Protein AF-W9T8Q3-F1 (afdb_monomer)

Sequence (212 aa):
MRPVPNDKPFTLAGRTYQSRLLVGTGKYKDLEETRAAIEASGAEIVTVAVRRTNIGQNPGEPNLLDVISPERYTILPNTAGCFTAEDAVRTCRLARELLDGHKLVKLEVLADQKTLFPNVIETLKAAEVLIADGFDVMVYTSDDPIIARQLAEMGCIAVMPLAGLIGTGWASATPTTCASSSRRRACRCWWMPGSAPLRTPPSPWSWAARRC

Foldseek 3Di:
DPPDPPDDWDDFPNDTDPAQFEEEQPDDPDLVRSLVVCVVLSAQEYEYAQVPAACPPDPPDDHSCVSVPVVRHHYAYEPPPAAALVSRLVSQVVVCVSVVNAQHYEYQHANDDPQSAGPLVRQLVNLLVSVVVVHQYAYEHALDLVSQLVSLVSPNRAYEHEQGGAADQHGRPCVPSVVVSLVDPSHNYWYAYHHYDPDDDDDSPDGGRDRD

Radius of gyration: 16.6 Å; Cα contacts (8 Å, |Δi|>4): 399; chains: 1; bounding box: 41×39×49 Å

pLDDT: mean 80.08, std 23.6, range [24.86, 98.75]

Mean predicted aligned error: 9.24 Å

Solvent-accessible surface area (backbone atoms only — not comparable to full-atom values): 12022 Å² total; per-residue (Å²): 130,82,79,75,74,82,84,70,80,46,72,57,96,91,43,76,36,89,48,56,32,61,45,71,63,93,80,53,94,45,66,66,55,40,36,52,53,44,62,75,65,56,43,44,38,39,37,39,40,62,83,81,46,45,62,68,88,52,87,92,55,82,46,54,46,80,61,55,40,69,92,81,30,47,70,32,40,27,22,58,91,19,67,39,28,66,53,27,49,53,45,51,53,53,46,18,66,66,48,81,66,50,42,54,33,34,46,34,27,25,66,45,91,86,57,55,42,56,27,64,70,40,36,53,57,25,48,55,54,40,47,75,70,65,35,47,32,30,36,52,38,59,63,51,54,66,60,49,47,50,48,37,75,75,59,36,76,28,37,25,32,47,29,30,51,61,53,64,44,42,67,58,86,51,68,64,50,59,58,56,46,48,71,44,93,78,43,61,49,38,40,52,59,18,43,64,68,96,79,66,85,80,69,95,80,70,57,64,30,56,69,119

Structure (mmCIF, N/CA/C/O backbone):
data_AF-W9T8Q3-F1
#
_entry.id   AF-W9T8Q3-F1
#
loop_
_atom_site.group_PDB
_atom_site.id
_atom_site.type_symbol
_atom_site.label_atom_id
_atom_site.label_alt_id
_atom_site.label_comp_id
_atom_site.label_asym_id
_atom_site.label_entity_id
_atom_site.label_seq_id
_atom_site.pdbx_PDB_ins_code
_atom_site.Cartn_x
_atom_site.Cartn_y
_atom_site.Cartn_z
_atom_site.occupancy
_atom_site.B_iso_or_equiv
_atom_site.auth_seq_id
_atom_site.auth_comp_id
_atom_site.auth_asym_id
_atom_site.auth_atom_id
_atom_site.pdbx_PDB_model_num
ATOM 1 N N . MET A 1 1 ? -27.160 1.338 -27.401 1.00 41.50 1 MET A N 1
ATOM 2 C CA . MET A 1 1 ? -26.576 1.385 -26.041 1.00 41.50 1 MET A CA 1
ATOM 3 C C . MET A 1 1 ? -25.813 0.081 -25.837 1.00 41.50 1 MET A C 1
ATOM 5 O O . MET A 1 1 ? -26.424 -0.966 -26.009 1.00 41.50 1 MET A O 1
ATOM 9 N N . ARG A 1 2 ? -24.488 0.097 -25.615 1.00 39.22 2 ARG A N 1
ATOM 10 C CA . ARG A 1 2 ? -23.771 -1.148 -25.269 1.00 39.22 2 ARG A CA 1
ATOM 11 C C . ARG A 1 2 ? -24.308 -1.627 -23.913 1.00 39.22 2 ARG A C 1
ATOM 13 O O . ARG A 1 2 ? -24.433 -0.777 -23.032 1.00 39.22 2 ARG A O 1
ATOM 20 N N . PRO A 1 3 ? -24.647 -2.916 -23.741 1.00 41.78 3 PRO A N 1
ATOM 21 C CA . PRO A 1 3 ? -25.071 -3.423 -22.444 1.00 41.78 3 PRO A CA 1
ATOM 22 C C . PRO A 1 3 ? -23.968 -3.139 -21.422 1.00 41.78 3 PRO A C 1
ATOM 24 O O . PRO A 1 3 ? -22.790 -3.387 -21.698 1.00 41.78 3 PRO A O 1
ATOM 27 N N . VAL A 1 4 ? -24.347 -2.568 -20.277 1.00 51.81 4 VAL A N 1
ATOM 28 C CA . VAL A 1 4 ? -23.439 -2.423 -19.137 1.00 51.81 4 VAL A CA 1
ATOM 29 C C . VAL A 1 4 ? -23.019 -3.846 -18.764 1.00 51.81 4 VAL A C 1
ATOM 31 O O . VAL A 1 4 ? -23.903 -4.681 -18.553 1.00 51.81 4 VAL A O 1
ATOM 34 N N . PRO A 1 5 ? -21.717 -4.184 -18.788 1.00 55.75 5 PRO A N 1
ATOM 35 C CA . PRO A 1 5 ? -21.273 -5.521 -18.428 1.00 55.75 5 PRO A CA 1
ATOM 36 C C . PRO A 1 5 ? -21.841 -5.884 -17.059 1.00 55.75 5 PRO A C 1
ATOM 38 O O . PRO A 1 5 ? -21.770 -5.076 -16.138 1.00 55.75 5 PRO A O 1
ATOM 41 N N . ASN A 1 6 ? -22.420 -7.080 -16.944 1.00 58.06 6 ASN A N 1
ATOM 42 C CA . ASN A 1 6 ? -22.936 -7.577 -15.676 1.00 58.06 6 ASN A CA 1
ATOM 43 C C . ASN A 1 6 ? -21.780 -7.568 -14.663 1.00 58.06 6 ASN A C 1
ATOM 45 O O . ASN A 1 6 ? -20.752 -8.216 -14.909 1.00 58.06 6 ASN A O 1
ATOM 49 N N . ASP A 1 7 ? -21.906 -6.774 -13.599 1.00 70.31 7 ASP A N 1
ATOM 50 C CA . ASP A 1 7 ? -20.803 -6.510 -12.679 1.00 70.31 7 ASP A CA 1
ATOM 51 C C . ASP A 1 7 ? -20.422 -7.814 -11.973 1.00 70.31 7 ASP A C 1
ATOM 53 O O . ASP A 1 7 ? -21.181 -8.390 -11.196 1.00 70.31 7 ASP A O 1
ATOM 57 N N . LYS A 1 8 ? -19.242 -8.344 -12.306 1.00 75.50 8 LYS A N 1
ATOM 58 C CA . LYS A 1 8 ? -18.727 -9.557 -11.662 1.00 75.50 8 LYS A CA 1
ATOM 59 C C . LYS A 1 8 ? -18.253 -9.212 -10.247 1.00 75.50 8 LYS A C 1
ATOM 61 O O . LYS A 1 8 ? -17.771 -8.097 -10.051 1.00 75.50 8 LYS A O 1
ATOM 66 N N . PRO A 1 9 ? -18.264 -10.154 -9.294 1.00 80.94 9 PRO A N 1
ATOM 67 C CA . PRO A 1 9 ? -17.659 -9.924 -7.984 1.00 80.94 9 PRO A CA 1
ATOM 68 C C . PRO A 1 9 ? -16.160 -9.585 -8.099 1.00 80.94 9 PRO A C 1
ATOM 70 O O . PRO A 1 9 ? -15.458 -10.103 -8.982 1.00 80.94 9 PRO A O 1
ATOM 73 N N . PHE A 1 10 ? -15.650 -8.692 -7.245 1.00 86.12 10 PHE A N 1
ATOM 74 C CA . PHE A 1 10 ? -14.220 -8.380 -7.183 1.00 86.12 10 PHE A CA 1
ATOM 75 C C . PHE A 1 10 ? -13.541 -9.267 -6.140 1.00 86.12 10 PHE A C 1
ATOM 77 O O . PHE A 1 10 ? -13.733 -9.071 -4.953 1.00 86.12 10 PHE A O 1
ATOM 84 N N . THR A 1 11 ? -12.727 -10.232 -6.575 1.00 89.88 11 THR A N 1
ATOM 85 C CA . THR A 1 11 ? -11.974 -11.105 -5.658 1.00 89.88 11 THR A CA 1
ATOM 86 C C . THR A 1 11 ? -10.486 -10.757 -5.648 1.00 89.88 11 THR A C 1
ATOM 88 O O . THR A 1 11 ? -9.853 -10.712 -6.715 1.00 89.88 11 THR A O 1
ATOM 91 N N . LEU A 1 12 ? -9.936 -10.567 -4.448 1.00 90.12 12 LEU A N 1
ATOM 92 C CA . LEU A 1 12 ? -8.535 -10.253 -4.163 1.00 90.12 12 LEU A CA 1
ATOM 93 C C . LEU A 1 12 ? -8.109 -10.968 -2.868 1.00 90.12 12 LEU A C 1
ATOM 95 O O . LEU A 1 12 ? -8.832 -10.904 -1.877 1.00 90.12 12 LEU A O 1
ATOM 99 N N . ALA A 1 13 ? -6.961 -11.658 -2.887 1.00 89.19 13 ALA A N 1
ATOM 100 C CA . ALA A 1 13 ? -6.428 -12.420 -1.743 1.00 89.19 13 ALA A CA 1
ATOM 101 C C . ALA A 1 13 ? -7.469 -13.351 -1.072 1.00 89.19 13 ALA A C 1
ATOM 103 O O . ALA A 1 13 ? -7.605 -13.398 0.145 1.00 89.19 13 ALA A O 1
ATOM 104 N N . GLY A 1 14 ? -8.285 -14.044 -1.877 1.00 89.56 14 GLY A N 1
ATOM 105 C CA . GLY A 1 14 ? -9.328 -14.959 -1.385 1.00 89.56 14 GLY A CA 1
ATOM 106 C C . GLY A 1 14 ? -10.593 -14.292 -0.823 1.00 89.56 14 GLY A C 1
ATOM 107 O O . GLY A 1 14 ? -11.579 -14.986 -0.590 1.00 89.56 14 GLY A O 1
ATOM 108 N N . ARG A 1 15 ? -10.621 -12.963 -0.668 1.00 92.38 15 ARG A N 1
ATOM 109 C CA . ARG A 1 15 ? -11.803 -12.201 -0.235 1.00 92.38 15 ARG A CA 1
ATOM 110 C C . ARG A 1 15 ? -12.537 -11.614 -1.433 1.00 92.38 15 ARG A C 1
ATOM 112 O O . ARG A 1 15 ? -11.910 -11.236 -2.422 1.00 92.38 15 ARG A O 1
ATOM 119 N N .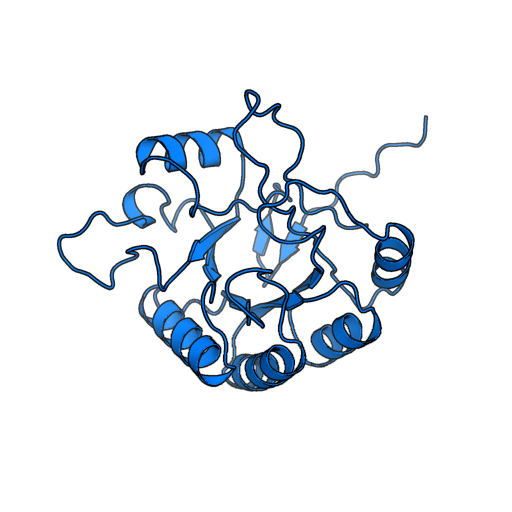 THR A 1 16 ? -13.863 -11.547 -1.346 1.00 93.31 16 THR A N 1
ATOM 120 C CA . THR A 1 16 ? -14.720 -10.968 -2.387 1.00 93.31 16 THR A CA 1
ATOM 121 C C . THR A 1 16 ? -15.364 -9.688 -1.879 1.00 93.31 16 THR A C 1
ATOM 123 O O . THR A 1 16 ? -15.931 -9.682 -0.794 1.00 93.31 16 THR A O 1
ATOM 126 N N . TYR A 1 17 ? -15.280 -8.645 -2.695 1.00 91.19 17 TYR A N 1
ATOM 127 C CA . TYR A 1 17 ? -15.756 -7.295 -2.440 1.00 91.19 17 TYR A CA 1
ATOM 128 C C . TYR A 1 17 ? -16.856 -6.947 -3.444 1.00 91.19 17 TYR A C 1
ATOM 130 O O . TYR A 1 17 ? -16.803 -7.366 -4.612 1.00 91.19 17 TYR A O 1
ATOM 138 N N . GLN A 1 18 ? -17.836 -6.168 -2.996 1.00 90.94 18 GLN A N 1
ATOM 139 C CA . GLN A 1 18 ? -18.853 -5.568 -3.861 1.00 90.94 18 GLN A CA 1
ATOM 140 C C . GLN A 1 18 ? -18.314 -4.278 -4.482 1.00 90.94 18 GLN A C 1
ATOM 142 O O . GLN A 1 18 ? -18.440 -4.039 -5.684 1.00 90.94 18 GLN A O 1
ATOM 147 N N . SER A 1 19 ? -17.643 -3.471 -3.667 1.00 89.81 19 SER A N 1
ATOM 148 C CA . SER A 1 19 ? -17.021 -2.224 -4.064 1.00 89.81 19 SER A CA 1
ATOM 149 C C . SER A 1 19 ? -15.705 -2.459 -4.801 1.00 89.81 19 SER A C 1
ATOM 151 O O . SER A 1 19 ? -14.823 -3.199 -4.366 1.00 89.81 19 SER A O 1
ATOM 153 N N . ARG A 1 20 ? -15.553 -1.775 -5.937 1.00 90.88 20 ARG A N 1
ATOM 154 C CA . ARG A 1 20 ? -14.298 -1.676 -6.709 1.00 90.88 20 ARG A CA 1
ATOM 155 C C . ARG A 1 20 ? -13.577 -0.349 -6.453 1.00 90.88 20 ARG A C 1
ATOM 157 O O . ARG A 1 20 ? -12.656 0.019 -7.178 1.00 90.88 20 ARG A O 1
ATOM 164 N N . LEU A 1 21 ? -14.042 0.404 -5.463 1.00 90.75 21 LEU A N 1
ATOM 165 C CA . LEU A 1 21 ? -13.491 1.684 -5.065 1.00 90.75 21 LEU A CA 1
ATOM 166 C C . LEU A 1 21 ? -12.600 1.475 -3.838 1.00 90.75 21 LEU A C 1
ATOM 168 O O . LEU A 1 21 ? -13.075 1.081 -2.777 1.00 90.75 21 LEU A O 1
ATOM 172 N N . LEU A 1 22 ? -11.302 1.727 -4.011 1.00 94.12 22 LEU A N 1
ATOM 173 C CA . LEU A 1 22 ? -10.326 1.783 -2.925 1.00 94.12 22 LEU A CA 1
ATOM 174 C C . LEU A 1 22 ? -10.137 3.250 -2.536 1.00 94.12 22 LEU A C 1
ATOM 176 O O . LEU A 1 22 ? -9.950 4.094 -3.413 1.00 94.12 22 LEU A O 1
ATOM 180 N N . VAL A 1 23 ? -10.150 3.550 -1.239 1.00 93.38 23 VAL A N 1
ATOM 181 C CA . VAL A 1 23 ? -10.019 4.926 -0.728 1.00 93.38 23 VAL A CA 1
ATOM 182 C C . VAL A 1 23 ? -8.799 5.034 0.175 1.00 93.38 23 VAL A C 1
ATOM 184 O O . VAL A 1 23 ? -8.513 4.133 0.955 1.00 93.38 23 VAL A O 1
ATOM 187 N N . GLY A 1 24 ? -8.049 6.128 0.057 1.00 91.81 24 GLY A N 1
ATOM 188 C CA . GLY A 1 24 ? -6.928 6.434 0.947 1.00 91.81 24 GLY A CA 1
ATOM 189 C C . GLY A 1 24 ? -7.291 7.484 1.989 1.00 91.81 24 GLY A C 1
ATOM 190 O O . GLY A 1 24 ? -8.197 8.277 1.771 1.00 91.81 24 GLY A O 1
ATOM 191 N N . THR A 1 25 ? -6.554 7.523 3.097 1.00 90.44 25 THR A N 1
ATOM 192 C CA . THR A 1 25 ? -6.872 8.382 4.256 1.00 90.44 25 THR A CA 1
ATOM 193 C C . THR A 1 25 ? -6.032 9.657 4.368 1.00 90.44 25 THR A C 1
ATOM 195 O O . THR A 1 25 ? -6.304 10.514 5.198 1.00 90.44 25 THR A O 1
ATOM 198 N N . GLY A 1 26 ? -5.009 9.829 3.530 1.00 81.88 26 GLY A N 1
ATOM 199 C CA . GLY A 1 26 ? -3.943 10.811 3.773 1.00 81.88 26 GLY A CA 1
ATOM 200 C C . GLY A 1 26 ? -4.234 12.287 3.460 1.00 81.88 26 GLY A C 1
ATOM 201 O O . GLY A 1 26 ? -3.281 13.063 3.442 1.00 81.88 26 GLY A O 1
ATOM 202 N N . LYS A 1 27 ? -5.470 12.687 3.128 1.00 84.44 27 LYS A N 1
ATOM 203 C CA . LYS A 1 27 ? -5.786 14.067 2.681 1.00 84.44 27 LYS A CA 1
ATOM 204 C C . LYS A 1 27 ? -7.017 14.710 3.328 1.00 84.44 27 LYS A C 1
ATOM 206 O O . LYS A 1 27 ? -7.361 15.828 2.951 1.00 84.44 27 LYS A O 1
ATOM 211 N N . TYR A 1 28 ? -7.667 14.031 4.266 1.00 88.75 28 TYR A N 1
ATOM 212 C CA . TYR A 1 28 ? -8.787 14.604 5.009 1.00 88.75 28 TYR A CA 1
ATOM 213 C C . TYR A 1 28 ? -8.280 15.538 6.112 1.00 88.75 28 TYR A C 1
ATOM 215 O O . TYR A 1 28 ? -7.150 15.401 6.583 1.00 88.75 28 TYR A O 1
ATOM 223 N N . LYS A 1 29 ? -9.113 16.500 6.503 1.00 88.38 29 LYS A N 1
ATOM 224 C CA . LYS A 1 29 ? -8.835 17.491 7.545 1.00 88.38 29 LYS A CA 1
ATOM 225 C C . LYS A 1 29 ? -8.678 16.842 8.918 1.00 88.38 29 LYS A C 1
ATOM 227 O O . LYS A 1 29 ? -7.803 17.245 9.680 1.00 88.38 29 LYS A O 1
ATOM 232 N N . ASP A 1 30 ? -9.532 15.871 9.229 1.00 89.94 30 ASP A N 1
ATOM 233 C CA . ASP A 1 30 ? -9.575 15.175 10.513 1.00 89.94 30 ASP A CA 1
ATOM 234 C C . ASP A 1 30 ? -10.172 13.756 10.381 1.00 89.94 30 ASP A C 1
ATOM 236 O O . ASP A 1 30 ? -10.549 13.301 9.292 1.00 89.94 30 ASP A O 1
ATOM 240 N N . LEU A 1 31 ? -10.193 13.016 11.496 1.00 90.81 31 LEU A N 1
ATOM 241 C CA . LEU A 1 31 ? -10.671 11.631 11.538 1.00 90.81 31 LEU A CA 1
ATOM 242 C C . LEU A 1 31 ? -12.184 11.515 11.299 1.00 90.81 31 LEU A C 1
ATOM 244 O O . LEU A 1 31 ? -12.623 10.534 10.699 1.00 90.81 31 LEU A O 1
ATOM 248 N N . GLU A 1 32 ? -12.975 12.516 11.695 1.00 92.69 32 GLU A N 1
ATOM 249 C CA . GLU A 1 32 ? -14.422 12.512 11.455 1.00 92.69 32 GLU A CA 1
ATOM 250 C C . GLU A 1 32 ? -14.743 12.721 9.976 1.00 92.69 32 GLU A C 1
ATOM 252 O O . GLU A 1 32 ? -15.566 11.994 9.414 1.00 92.69 32 GLU A O 1
ATOM 257 N N . GLU A 1 33 ? -14.049 13.646 9.308 1.00 93.75 33 GLU A N 1
ATOM 258 C CA . GLU A 1 33 ? -14.163 13.800 7.857 1.00 93.75 33 GLU A CA 1
ATOM 259 C C . GLU A 1 33 ? -13.707 12.525 7.131 1.00 93.75 33 GLU A C 1
ATOM 261 O O . GLU A 1 33 ? -14.372 12.077 6.195 1.00 93.75 33 GLU A O 1
ATOM 266 N N . THR A 1 34 ? -12.622 11.894 7.597 1.00 93.12 34 THR A N 1
ATOM 267 C CA . THR A 1 34 ? -12.142 10.612 7.052 1.00 93.12 34 THR A CA 1
ATOM 268 C C . THR A 1 34 ? -13.223 9.534 7.140 1.00 93.12 34 THR A C 1
ATOM 270 O O . THR A 1 34 ? -13.528 8.879 6.141 1.00 93.12 34 THR A O 1
ATOM 273 N N . ARG A 1 35 ? -13.844 9.375 8.317 1.00 93.69 35 ARG A N 1
ATOM 274 C CA . ARG A 1 35 ? -14.924 8.410 8.559 1.00 93.69 35 ARG A CA 1
ATOM 275 C C . ARG A 1 35 ? -16.112 8.658 7.632 1.00 93.69 35 ARG A C 1
ATOM 277 O O . ARG A 1 35 ? -16.563 7.735 6.953 1.00 93.69 35 ARG A O 1
ATOM 284 N N . ALA A 1 36 ? -16.588 9.902 7.576 1.00 94.31 36 ALA A N 1
ATOM 285 C CA . ALA A 1 36 ? -17.735 10.287 6.760 1.00 94.31 36 ALA A CA 1
ATOM 286 C C . ALA A 1 36 ? -17.481 10.063 5.260 1.00 94.31 36 ALA A C 1
ATOM 288 O O . ALA A 1 36 ? -18.354 9.562 4.551 1.00 94.31 36 ALA A O 1
ATOM 289 N N . ALA A 1 37 ? -16.279 10.384 4.774 1.00 94.25 37 ALA A N 1
ATOM 290 C CA . ALA A 1 37 ? -15.918 10.204 3.373 1.00 94.25 37 ALA A CA 1
ATOM 291 C C . ALA A 1 37 ? -15.834 8.724 2.970 1.00 94.25 37 ALA A C 1
ATOM 293 O O . ALA A 1 37 ? -16.322 8.349 1.902 1.00 94.25 37 ALA A O 1
ATOM 294 N N . ILE A 1 38 ? -15.246 7.876 3.818 1.00 93.56 38 ILE A N 1
ATOM 295 C CA . ILE A 1 38 ? -15.156 6.431 3.565 1.00 93.56 38 ILE A CA 1
ATOM 296 C C . ILE A 1 38 ? -16.549 5.807 3.557 1.00 93.56 38 ILE A C 1
ATOM 298 O O . ILE A 1 38 ? -16.879 5.071 2.627 1.00 93.56 38 ILE A O 1
ATOM 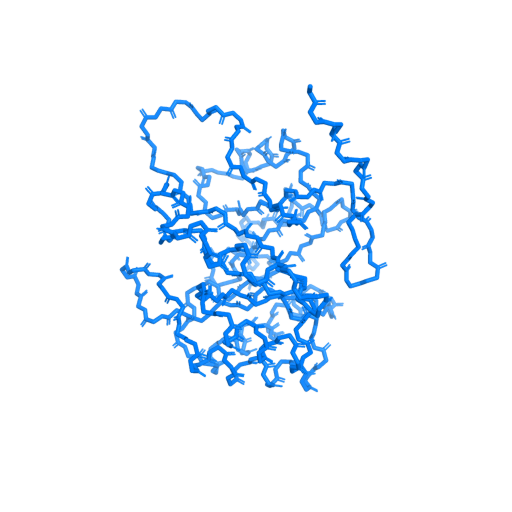302 N N . GLU A 1 39 ? -17.394 6.156 4.525 1.00 93.81 39 GLU A N 1
ATOM 303 C CA . GLU A 1 39 ? -18.766 5.657 4.601 1.00 93.81 39 GLU A CA 1
ATOM 304 C C . GLU A 1 39 ? -19.594 6.063 3.375 1.00 93.81 39 GLU A C 1
ATOM 306 O O . GLU A 1 39 ? -20.213 5.210 2.739 1.00 93.81 39 GLU A O 1
ATOM 311 N N . ALA A 1 40 ? -19.529 7.336 2.975 1.00 94.44 40 ALA A N 1
ATOM 312 C CA . ALA A 1 40 ? -20.219 7.833 1.787 1.00 94.44 40 ALA A CA 1
ATOM 313 C C . ALA A 1 40 ? -19.715 7.186 0.484 1.00 94.44 40 ALA A C 1
ATOM 315 O O . ALA A 1 40 ? -20.476 7.044 -0.472 1.00 94.44 40 ALA A O 1
ATOM 316 N N . SER A 1 41 ? -18.439 6.791 0.433 1.00 92.75 41 SER A N 1
ATOM 317 C CA . SER A 1 41 ? -17.850 6.150 -0.746 1.00 92.75 41 SER A CA 1
ATOM 318 C C . SER A 1 41 ? -18.307 4.701 -0.954 1.00 92.75 41 SER A C 1
ATOM 320 O O . SER A 1 41 ? -18.209 4.185 -2.067 1.00 92.75 41 SER A O 1
ATOM 322 N N . GLY A 1 42 ? -18.766 4.022 0.103 1.00 93.06 42 GLY A N 1
ATOM 323 C CA . GLY A 1 42 ? -19.026 2.581 0.070 1.00 93.06 42 GLY A CA 1
ATOM 324 C C . GLY A 1 42 ? -17.770 1.742 -0.200 1.00 93.06 42 GLY A C 1
ATOM 325 O O . GLY A 1 42 ? -17.872 0.637 -0.730 1.00 93.06 42 GLY A O 1
ATOM 326 N N . ALA A 1 43 ? -16.574 2.265 0.083 1.00 93.12 43 ALA A N 1
ATOM 327 C CA . ALA A 1 43 ? -15.327 1.524 -0.061 1.00 93.12 43 ALA A CA 1
ATOM 328 C C . ALA A 1 43 ? -15.217 0.422 0.999 1.00 93.12 43 ALA A C 1
ATOM 330 O O . ALA A 1 43 ? -15.477 0.642 2.178 1.00 93.12 43 ALA A O 1
ATOM 331 N N . GLU A 1 44 ? -14.774 -0.760 0.577 1.00 95.31 44 GLU A N 1
ATOM 332 C CA . GLU A 1 44 ? -14.522 -1.894 1.481 1.00 95.31 44 GLU A CA 1
ATOM 333 C C . GLU A 1 44 ? -13.032 -2.080 1.786 1.00 95.31 44 GLU A C 1
ATOM 335 O O . GLU A 1 44 ? -12.672 -2.740 2.758 1.00 95.31 44 GLU A O 1
ATOM 340 N N . ILE A 1 45 ? -12.156 -1.495 0.964 1.00 96.38 45 ILE A N 1
ATOM 341 C CA . ILE A 1 45 ? -10.703 -1.545 1.125 1.00 96.38 45 ILE A CA 1
ATOM 342 C C . ILE A 1 45 ? -10.193 -0.114 1.307 1.00 96.38 45 ILE A C 1
ATOM 344 O O . ILE A 1 45 ? -10.374 0.736 0.428 1.00 96.38 45 ILE A O 1
ATOM 348 N N . VAL A 1 46 ? -9.527 0.139 2.433 1.00 96.38 46 VAL A N 1
ATOM 349 C CA . VAL A 1 46 ? -9.042 1.467 2.827 1.00 96.38 46 VAL A CA 1
ATOM 350 C C . VAL A 1 46 ? -7.526 1.444 2.969 1.00 96.38 46 VAL A C 1
ATOM 352 O O . VAL A 1 46 ? -6.978 0.644 3.725 1.00 96.38 46 VAL A O 1
ATOM 355 N N . THR A 1 47 ? -6.822 2.318 2.248 1.00 95.38 47 THR A N 1
ATOM 356 C CA . THR A 1 47 ? -5.356 2.359 2.280 1.00 95.38 47 THR A CA 1
ATOM 357 C C . THR A 1 47 ? -4.833 3.290 3.361 1.00 95.38 47 THR A C 1
ATOM 359 O O . THR A 1 47 ? -5.273 4.441 3.432 1.00 95.38 47 THR A O 1
ATOM 362 N N . VAL A 1 48 ? -3.815 2.847 4.100 1.00 94.50 48 VAL A N 1
ATOM 363 C CA . VAL A 1 48 ? -3.225 3.610 5.209 1.00 94.50 48 VAL A CA 1
ATOM 364 C C . VAL A 1 48 ? -1.716 3.764 5.036 1.00 94.50 48 VAL A C 1
ATOM 366 O O . VAL A 1 48 ? -1.014 2.787 4.792 1.00 94.50 48 VAL A O 1
ATOM 369 N N . ALA A 1 49 ? -1.208 4.992 5.166 1.00 93.56 49 ALA A N 1
ATOM 370 C CA . ALA A 1 49 ? 0.223 5.277 5.097 1.00 93.56 49 ALA A CA 1
ATOM 371 C C . ALA A 1 49 ? 0.890 5.045 6.459 1.00 93.56 49 ALA A C 1
ATOM 373 O O . ALA A 1 49 ? 0.863 5.913 7.329 1.00 93.56 49 ALA A O 1
ATOM 374 N N . VAL A 1 50 ? 1.540 3.891 6.617 1.00 91.56 50 VAL A N 1
ATOM 375 C CA . VAL A 1 50 ? 2.091 3.405 7.901 1.00 91.56 50 VAL A CA 1
ATOM 376 C C . VAL A 1 50 ? 3.093 4.391 8.513 1.00 91.56 50 VAL A C 1
ATOM 378 O O . VAL A 1 50 ? 3.144 4.570 9.722 1.00 91.56 50 VAL A O 1
ATOM 381 N N . ARG A 1 51 ? 3.867 5.093 7.677 1.00 89.88 51 ARG A N 1
ATOM 382 C CA . ARG A 1 51 ? 4.875 6.068 8.130 1.00 89.88 51 ARG A CA 1
ATOM 383 C C . ARG A 1 51 ? 4.305 7.434 8.521 1.00 89.88 51 ARG A C 1
ATOM 385 O O . ARG A 1 51 ? 5.052 8.265 9.024 1.00 89.88 51 ARG A O 1
ATOM 392 N N . ARG A 1 52 ? 3.037 7.714 8.205 1.00 86.31 52 ARG A N 1
ATOM 393 C CA . ARG A 1 52 ? 2.425 9.050 8.353 1.00 86.31 52 ARG A CA 1
ATOM 394 C C . ARG A 1 52 ? 1.200 9.061 9.252 1.00 86.31 52 ARG A C 1
ATOM 396 O O . ARG A 1 52 ? 0.750 10.137 9.628 1.00 86.31 52 ARG A O 1
ATOM 403 N N . THR A 1 53 ? 0.640 7.898 9.554 1.00 87.38 53 THR A N 1
ATOM 404 C CA . THR A 1 53 ? -0.603 7.786 10.304 1.00 87.38 53 THR A CA 1
ATOM 405 C C . THR A 1 53 ? -0.440 6.801 11.440 1.00 87.38 53 THR A C 1
ATOM 407 O O . THR A 1 53 ? 0.093 5.711 11.233 1.00 87.38 53 THR A O 1
ATOM 410 N N . ASN A 1 54 ? -0.909 7.185 12.627 1.00 89.06 54 ASN A N 1
ATOM 411 C CA . ASN A 1 54 ? -0.940 6.289 13.768 1.00 89.06 54 ASN A CA 1
ATOM 412 C C . ASN A 1 54 ? -1.984 5.191 13.562 1.00 89.06 54 ASN A C 1
ATOM 414 O O . ASN A 1 54 ? -3.167 5.481 13.379 1.00 89.06 54 ASN A O 1
ATOM 418 N N . ILE A 1 55 ? -1.519 3.945 13.575 1.00 89.44 55 ILE A N 1
ATOM 419 C CA . ILE A 1 55 ? -2.347 2.734 13.565 1.00 89.44 55 ILE A CA 1
ATOM 420 C C . ILE A 1 55 ? -2.062 1.836 14.776 1.00 89.44 55 ILE A C 1
ATOM 422 O O . ILE A 1 55 ? -2.444 0.673 14.783 1.00 89.44 55 ILE A O 1
ATOM 426 N N . GLY A 1 56 ? -1.369 2.366 15.789 1.00 86.88 56 GLY A N 1
ATOM 427 C CA . GLY A 1 56 ? -0.997 1.636 17.003 1.00 86.88 56 GLY A CA 1
ATOM 428 C C . GLY A 1 56 ? 0.481 1.748 17.370 1.00 86.88 56 GLY A C 1
ATOM 429 O O . GLY A 1 56 ? 0.860 1.346 18.466 1.00 86.88 56 GLY A O 1
ATOM 430 N N . GLN A 1 57 ? 1.324 2.323 16.503 1.00 87.62 57 GLN A N 1
ATOM 431 C CA . GLN A 1 57 ? 2.749 2.480 16.804 1.00 87.62 57 GLN A CA 1
ATOM 432 C C . GLN A 1 57 ? 3.050 3.533 17.884 1.00 87.62 57 GLN A C 1
ATOM 434 O O . GLN A 1 57 ? 4.081 3.426 18.544 1.00 87.62 57 GLN A O 1
ATOM 439 N N . ASN A 1 58 ? 2.172 4.527 18.076 1.00 88.31 58 ASN A N 1
ATOM 440 C CA . ASN A 1 58 ? 2.331 5.591 19.069 1.00 88.31 58 ASN A CA 1
ATOM 441 C C . ASN A 1 58 ? 1.190 5.524 20.102 1.00 88.31 58 ASN A C 1
ATOM 443 O O . ASN A 1 58 ? 0.076 5.985 19.819 1.00 88.31 58 ASN A O 1
ATOM 447 N N . PRO A 1 59 ? 1.431 4.964 21.301 1.00 84.75 59 PRO A N 1
ATOM 448 C CA . PRO A 1 59 ? 0.440 4.958 22.372 1.00 84.75 59 PRO A CA 1
ATOM 449 C C . PRO A 1 59 ? 0.088 6.388 22.812 1.00 84.75 59 PRO A C 1
ATOM 451 O O . PRO A 1 59 ? 0.977 7.185 23.101 1.00 84.75 59 PRO A O 1
ATOM 454 N N . GLY A 1 60 ? -1.207 6.709 22.893 1.00 84.31 60 GLY A N 1
ATOM 455 C CA . GLY A 1 60 ? -1.702 8.014 23.362 1.00 84.31 60 GLY A CA 1
ATOM 456 C C . GLY A 1 60 ? -1.971 9.055 22.269 1.00 84.31 60 GLY A C 1
ATOM 457 O O . GLY A 1 60 ? -2.520 10.113 22.570 1.00 84.31 60 GLY A O 1
ATOM 458 N N . GLU A 1 61 ? -1.648 8.761 21.009 1.00 88.94 61 GLU A N 1
ATOM 459 C CA . GLU A 1 61 ? -2.061 9.572 19.857 1.00 88.94 61 GLU A CA 1
ATOM 460 C C . GLU A 1 61 ? -3.362 9.032 19.236 1.00 88.94 61 GLU A C 1
ATOM 462 O O . GLU A 1 61 ? -3.604 7.824 19.307 1.00 88.94 61 GLU A O 1
ATOM 467 N N . PRO A 1 62 ? -4.178 9.877 18.571 1.00 87.75 62 PRO A N 1
ATOM 468 C CA . PRO A 1 62 ? -5.373 9.421 17.862 1.00 87.75 62 PRO A CA 1
ATOM 469 C C . PRO A 1 62 ? -5.049 8.288 16.886 1.00 87.75 62 PRO A C 1
ATOM 471 O O . PRO A 1 62 ? -4.159 8.431 16.044 1.00 87.75 62 PRO A O 1
ATOM 474 N N . ASN A 1 63 ? -5.762 7.168 16.995 1.00 91.44 63 ASN A N 1
ATOM 475 C CA . ASN A 1 63 ? -5.544 6.000 16.155 1.00 91.44 63 ASN A CA 1
ATOM 476 C C . ASN A 1 63 ? -6.547 6.004 14.997 1.00 91.44 63 ASN A C 1
ATOM 478 O O . ASN A 1 63 ? -7.757 6.098 15.189 1.00 91.44 63 ASN A O 1
ATOM 482 N N . LEU A 1 64 ? -6.047 5.894 13.767 1.00 90.88 64 LEU A N 1
ATOM 483 C CA . LEU A 1 64 ? -6.907 5.846 12.591 1.00 90.88 64 LEU A CA 1
ATOM 484 C C . LEU A 1 64 ? -7.827 4.610 12.609 1.00 90.88 64 LEU A C 1
ATOM 486 O O . LEU A 1 64 ? -8.958 4.694 12.134 1.00 90.88 64 LEU A O 1
ATOM 490 N N . LEU A 1 65 ? -7.386 3.484 13.176 1.00 92.00 65 LEU A N 1
ATOM 491 C CA . LEU A 1 65 ? -8.190 2.258 13.250 1.00 92.00 65 LEU A CA 1
ATOM 492 C C . LEU A 1 65 ? -9.437 2.404 14.137 1.00 92.00 65 LEU A C 1
ATOM 494 O O . LEU A 1 65 ? -10.386 1.645 13.950 1.00 92.00 65 LEU A O 1
ATOM 498 N N . ASP A 1 66 ? -9.497 3.424 14.999 1.00 90.69 66 ASP A N 1
ATOM 499 C CA . ASP A 1 66 ? -10.691 3.731 15.798 1.00 90.69 66 ASP A CA 1
ATOM 500 C C . ASP A 1 66 ? -11.853 4.224 14.917 1.00 90.69 66 ASP A C 1
ATOM 502 O O . ASP A 1 66 ? -13.021 3.978 15.220 1.00 90.69 66 ASP A O 1
ATOM 506 N N . VAL A 1 67 ? -11.550 4.892 13.794 1.00 90.75 67 VAL A N 1
ATOM 507 C CA . VAL A 1 67 ? -12.562 5.376 12.834 1.00 90.75 67 VAL A CA 1
ATOM 508 C C . VAL A 1 67 ? -12.725 4.478 11.609 1.00 90.75 67 VAL A C 1
ATOM 510 O O . VAL A 1 67 ? -13.767 4.515 10.950 1.00 90.75 67 VAL A O 1
ATOM 513 N N . ILE A 1 68 ? -11.725 3.648 11.306 1.00 91.88 68 ILE A N 1
ATOM 514 C CA . ILE A 1 68 ? -11.772 2.633 10.246 1.00 91.88 68 ILE A CA 1
ATOM 515 C C . ILE A 1 68 ? -11.481 1.247 10.819 1.00 91.88 68 ILE A C 1
ATOM 517 O O . ILE A 1 68 ? -10.427 0.664 10.581 1.00 91.88 68 ILE A O 1
ATOM 521 N N . SER A 1 69 ? -12.449 0.711 11.565 1.00 92.06 69 SER A N 1
ATOM 522 C CA . SER A 1 69 ? -12.308 -0.596 12.214 1.00 92.06 69 SER A CA 1
ATOM 523 C C . SER A 1 69 ? -11.968 -1.714 11.206 1.00 92.06 69 SER A C 1
ATOM 525 O O . SER A 1 69 ? -12.695 -1.875 10.212 1.00 92.06 69 SER A O 1
ATOM 527 N N . PRO A 1 70 ? -10.929 -2.532 11.477 1.00 92.38 70 PRO A N 1
ATOM 528 C CA . PRO A 1 70 ? -10.601 -3.729 10.696 1.00 92.38 70 PRO A CA 1
ATOM 529 C C . PRO A 1 70 ? -11.726 -4.778 10.640 1.00 92.38 70 PRO A C 1
ATOM 531 O O . PRO A 1 70 ? -11.724 -5.636 9.758 1.00 92.38 70 PRO A O 1
ATOM 534 N N . GLU A 1 71 ? -12.707 -4.714 11.548 1.00 91.25 71 GLU A N 1
ATOM 535 C CA . GLU A 1 71 ? -13.886 -5.591 11.525 1.00 91.25 71 GLU A CA 1
ATOM 536 C C . GLU A 1 71 ? -14.827 -5.258 10.358 1.00 91.25 71 GLU A C 1
ATOM 538 O O . GLU A 1 71 ? -15.470 -6.144 9.793 1.00 91.25 71 GLU A O 1
ATOM 543 N N . ARG A 1 72 ? -14.898 -3.974 9.977 1.00 93.69 72 ARG A N 1
ATOM 544 C CA . ARG A 1 72 ? -15.765 -3.475 8.898 1.00 93.69 72 ARG A CA 1
ATOM 545 C C . ARG A 1 72 ? -15.017 -3.326 7.576 1.00 93.69 72 ARG A C 1
ATOM 547 O O . ARG A 1 72 ? -15.602 -3.571 6.523 1.00 93.69 72 ARG A O 1
ATOM 554 N N . TYR A 1 73 ? -13.749 -2.920 7.616 1.00 96.00 73 TYR A N 1
ATOM 555 C CA . TYR A 1 73 ? -12.961 -2.596 6.426 1.00 96.00 73 TYR A CA 1
ATOM 556 C C . TYR A 1 73 ? -11.747 -3.507 6.278 1.00 96.00 73 TYR A C 1
ATOM 558 O O . TYR A 1 73 ? -11.114 -3.915 7.244 1.00 96.00 73 TYR A O 1
ATOM 566 N N . THR A 1 74 ? -11.354 -3.768 5.034 1.00 96.81 74 THR A N 1
ATOM 567 C CA . THR A 1 74 ? -10.035 -4.334 4.753 1.00 96.81 74 THR A CA 1
ATOM 568 C C . THR A 1 74 ? -9.000 -3.220 4.760 1.00 96.81 74 THR A C 1
ATOM 570 O O . THR A 1 74 ? -8.991 -2.357 3.879 1.00 96.81 74 THR A O 1
ATOM 573 N N . ILE A 1 75 ? -8.111 -3.253 5.748 1.00 96.81 75 ILE A N 1
ATOM 574 C CA . ILE A 1 75 ? -7.008 -2.301 5.856 1.00 96.81 75 ILE A CA 1
ATOM 575 C C . ILE A 1 75 ? -5.901 -2.701 4.884 1.00 96.81 75 ILE A C 1
ATOM 577 O O . ILE A 1 75 ? -5.422 -3.833 4.894 1.00 96.81 75 ILE A O 1
ATOM 581 N N . LEU A 1 76 ? -5.503 -1.760 4.030 1.00 97.44 76 LEU A N 1
ATOM 582 C CA . LEU A 1 76 ? -4.435 -1.928 3.051 1.00 97.44 76 LEU A CA 1
ATOM 583 C C . LEU A 1 76 ? -3.247 -1.029 3.436 1.00 97.44 76 LEU A C 1
ATOM 585 O O . LEU A 1 76 ? -3.158 0.113 2.962 1.00 97.44 76 LEU A O 1
ATOM 589 N N . PRO A 1 77 ? -2.342 -1.492 4.317 1.00 97.00 77 PRO A N 1
ATOM 590 C CA . PRO A 1 77 ? -1.163 -0.722 4.690 1.00 97.00 77 PRO A CA 1
ATOM 591 C C . PRO A 1 77 ? -0.281 -0.479 3.467 1.00 97.00 77 PRO A C 1
ATOM 593 O O . PRO A 1 77 ? -0.070 -1.373 2.645 1.00 97.00 77 PRO A O 1
ATOM 596 N N . ASN A 1 78 ? 0.233 0.739 3.336 1.00 97.31 78 ASN A N 1
ATOM 597 C CA . ASN A 1 78 ? 1.087 1.128 2.228 1.00 97.31 78 ASN A CA 1
ATOM 598 C C . ASN A 1 78 ? 2.406 1.750 2.684 1.00 97.31 78 ASN A C 1
ATOM 600 O O . ASN A 1 78 ? 2.530 2.285 3.789 1.00 97.31 78 ASN A O 1
ATOM 604 N N . THR A 1 79 ? 3.385 1.698 1.785 1.00 97.12 79 THR A N 1
ATOM 605 C CA . THR A 1 79 ? 4.744 2.207 2.003 1.00 97.12 79 THR A CA 1
ATOM 606 C C . THR A 1 79 ? 4.925 3.639 1.493 1.00 97.12 79 THR A C 1
ATOM 608 O O . THR A 1 79 ? 6.022 4.020 1.090 1.00 97.12 79 THR A O 1
ATOM 611 N N . ALA A 1 80 ? 3.864 4.457 1.487 1.00 91.62 80 ALA A N 1
ATOM 612 C CA . ALA A 1 80 ? 3.945 5.836 1.014 1.00 91.62 80 ALA A CA 1
ATOM 613 C C . ALA A 1 80 ? 5.028 6.623 1.770 1.00 91.62 80 ALA A C 1
ATOM 615 O O . ALA A 1 80 ? 5.045 6.701 3.002 1.00 91.62 80 ALA A O 1
ATOM 616 N N . GLY A 1 81 ? 5.919 7.254 1.004 1.00 91.94 81 GLY A N 1
ATOM 617 C CA . GLY A 1 81 ? 7.095 7.946 1.532 1.00 91.94 81 GLY A CA 1
ATOM 618 C C . GLY A 1 81 ? 8.356 7.085 1.651 1.00 91.94 81 GLY A C 1
ATOM 619 O O . GLY A 1 81 ? 9.340 7.584 2.189 1.00 91.94 81 GLY A O 1
ATOM 620 N N . CYS A 1 82 ? 8.357 5.843 1.160 1.00 96.88 82 CYS A N 1
ATOM 621 C CA . CYS A 1 82 ? 9.580 5.063 0.968 1.00 96.88 82 CYS A CA 1
ATOM 622 C C . CYS A 1 82 ? 10.218 5.368 -0.397 1.00 96.88 82 CYS A C 1
ATOM 624 O O . CYS A 1 82 ? 9.522 5.445 -1.411 1.00 96.88 82 CYS A O 1
ATOM 626 N N . PHE A 1 83 ? 11.546 5.507 -0.413 1.00 97.06 83 PHE A N 1
ATOM 627 C CA . PHE A 1 83 ? 12.341 5.799 -1.620 1.00 97.06 83 PHE A CA 1
ATOM 628 C C . PHE A 1 83 ? 13.321 4.676 -1.981 1.00 97.06 83 PHE A C 1
ATOM 630 O O . PHE A 1 83 ? 13.919 4.691 -3.054 1.00 97.06 83 PHE A O 1
ATOM 637 N N . THR A 1 84 ? 13.471 3.693 -1.092 1.00 98.44 84 THR A N 1
ATOM 638 C CA . THR A 1 84 ? 14.338 2.528 -1.268 1.00 98.44 84 THR A CA 1
ATOM 639 C C . THR A 1 84 ? 13.545 1.245 -1.043 1.00 98.44 84 THR A C 1
ATOM 641 O O . THR A 1 84 ? 12.522 1.237 -0.344 1.00 98.44 84 THR A O 1
ATOM 644 N N . ALA A 1 85 ? 14.023 0.146 -1.622 1.00 98.56 85 ALA A N 1
ATOM 645 C CA . ALA A 1 85 ? 13.448 -1.172 -1.410 1.00 98.56 85 ALA A CA 1
ATOM 646 C C . ALA A 1 85 ? 13.530 -1.592 0.064 1.00 98.56 85 ALA A C 1
ATOM 648 O O . ALA A 1 85 ? 12.570 -2.135 0.607 1.00 98.56 85 ALA A O 1
ATOM 649 N N . GLU A 1 86 ? 14.647 -1.284 0.725 1.00 98.44 86 GLU A N 1
ATOM 650 C CA . GLU A 1 86 ? 14.863 -1.579 2.143 1.00 98.44 86 GLU A CA 1
ATOM 651 C C . GLU A 1 86 ? 13.816 -0.892 3.031 1.00 98.44 86 GLU A C 1
ATOM 653 O O . GLU A 1 86 ? 13.167 -1.549 3.852 1.00 98.44 86 GLU A O 1
ATOM 658 N N . ASP A 1 87 ? 13.578 0.407 2.819 1.00 98.06 87 ASP A N 1
ATOM 659 C CA . ASP A 1 87 ? 12.568 1.164 3.562 1.00 98.06 87 ASP A CA 1
ATOM 660 C C . ASP A 1 87 ? 11.162 0.599 3.362 1.00 98.06 87 ASP A C 1
ATOM 662 O O . ASP A 1 87 ? 10.369 0.527 4.308 1.00 98.06 87 ASP A O 1
ATOM 666 N N . ALA A 1 88 ? 10.826 0.222 2.127 1.00 98.50 88 ALA A N 1
ATOM 667 C CA . ALA A 1 88 ? 9.528 -0.348 1.797 1.00 98.50 88 ALA A CA 1
ATOM 668 C C . ALA A 1 88 ? 9.332 -1.709 2.476 1.00 98.50 88 ALA A C 1
ATOM 670 O O . ALA A 1 88 ? 8.327 -1.910 3.158 1.00 98.50 88 ALA A O 1
ATOM 671 N N . VAL A 1 89 ? 10.323 -2.600 2.386 1.0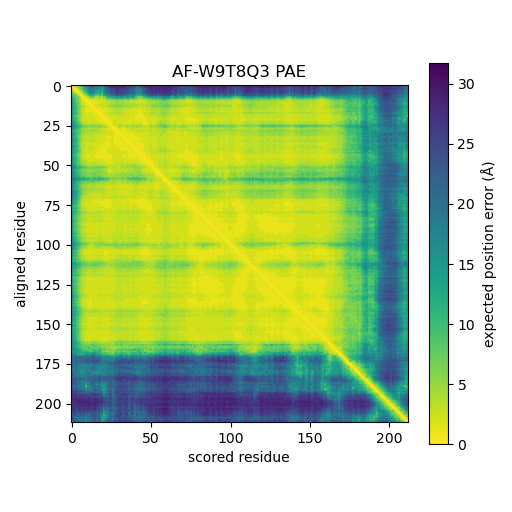0 98.56 89 VAL A N 1
ATOM 672 C CA . VAL A 1 89 ? 10.289 -3.918 3.036 1.00 98.56 89 VAL A CA 1
ATOM 673 C C . VAL A 1 89 ? 10.155 -3.777 4.552 1.00 98.56 89 VAL A C 1
ATOM 675 O O . VAL A 1 89 ? 9.299 -4.422 5.162 1.00 98.56 89 VAL A O 1
ATOM 678 N N . ARG A 1 90 ? 10.944 -2.892 5.174 1.00 98.00 90 ARG A N 1
ATOM 679 C CA . ARG A 1 90 ? 10.862 -2.627 6.617 1.00 98.00 90 ARG A CA 1
ATOM 680 C C . ARG A 1 90 ? 9.482 -2.113 7.021 1.00 98.00 90 ARG A C 1
ATOM 682 O O . ARG A 1 90 ? 8.942 -2.546 8.035 1.00 98.00 90 ARG A O 1
ATOM 689 N N . THR A 1 91 ? 8.908 -1.214 6.225 1.00 97.81 91 THR A N 1
ATOM 690 C CA . THR A 1 91 ? 7.584 -0.636 6.490 1.00 97.81 91 THR A CA 1
ATOM 691 C C . THR A 1 91 ? 6.482 -1.693 6.380 1.00 97.81 91 THR A C 1
ATOM 693 O O . THR A 1 91 ? 5.610 -1.736 7.242 1.00 97.81 91 THR A O 1
ATOM 696 N N . CYS A 1 92 ? 6.538 -2.588 5.389 1.00 98.00 92 CYS A N 1
ATOM 697 C CA . CYS A 1 92 ? 5.593 -3.704 5.271 1.00 98.00 92 CYS A CA 1
ATOM 698 C C . CYS A 1 92 ? 5.685 -4.676 6.452 1.00 98.00 92 CYS A C 1
ATOM 700 O O . CYS A 1 92 ? 4.658 -5.106 6.969 1.00 98.00 92 CYS A O 1
ATOM 702 N N . ARG A 1 93 ? 6.900 -5.002 6.911 1.00 97.50 93 ARG A N 1
ATOM 703 C CA . ARG A 1 93 ? 7.096 -5.859 8.091 1.00 97.50 93 ARG A CA 1
ATOM 704 C C . ARG A 1 93 ? 6.519 -5.225 9.349 1.00 97.50 93 ARG A C 1
ATOM 706 O O . ARG A 1 93 ? 5.782 -5.890 10.060 1.00 97.50 93 ARG A O 1
ATOM 713 N N . LEU A 1 94 ? 6.771 -3.934 9.569 1.00 95.81 94 LEU A N 1
ATOM 714 C CA . LEU A 1 94 ? 6.158 -3.198 10.675 1.00 95.81 94 LEU A CA 1
ATOM 715 C C . LEU A 1 94 ? 4.626 -3.220 10.585 1.00 95.81 94 LEU A C 1
ATOM 717 O O . LEU A 1 94 ? 3.955 -3.473 11.578 1.00 95.81 94 LEU A O 1
ATOM 721 N N . ALA A 1 95 ? 4.074 -2.988 9.394 1.00 95.50 95 ALA A N 1
ATOM 722 C CA . ALA A 1 95 ? 2.632 -3.014 9.186 1.00 95.50 95 ALA A CA 1
ATOM 723 C C . ALA A 1 95 ? 2.017 -4.386 9.486 1.00 95.50 95 ALA A C 1
ATOM 725 O O . ALA A 1 95 ? 0.932 -4.444 10.052 1.00 95.50 95 ALA A O 1
ATOM 726 N N . ARG A 1 96 ? 2.713 -5.473 9.132 1.00 96.12 96 ARG A N 1
ATOM 727 C CA . ARG A 1 96 ? 2.295 -6.846 9.438 1.00 96.12 96 ARG A CA 1
ATOM 728 C C . ARG A 1 96 ? 2.200 -7.081 10.944 1.00 96.12 96 ARG A C 1
ATOM 730 O O . ARG A 1 96 ? 1.214 -7.655 11.382 1.00 96.12 96 ARG A O 1
ATOM 737 N N . GLU A 1 97 ? 3.173 -6.608 11.722 1.00 94.75 97 GLU A N 1
ATOM 738 C CA . GLU A 1 97 ? 3.140 -6.723 13.190 1.00 94.75 97 GLU A CA 1
ATOM 739 C C . GLU A 1 97 ? 2.020 -5.874 13.816 1.00 94.75 97 GLU A C 1
ATOM 741 O O . GLU A 1 97 ? 1.343 -6.328 14.729 1.00 94.75 97 GLU A O 1
ATOM 746 N N . LEU A 1 98 ? 1.786 -4.658 13.306 1.00 92.19 98 LEU A N 1
ATOM 747 C CA . LEU A 1 98 ? 0.730 -3.760 13.805 1.00 92.19 98 LEU A CA 1
ATOM 748 C C . LEU A 1 98 ? -0.691 -4.216 13.443 1.00 92.19 98 LEU A C 1
ATOM 750 O O . LEU A 1 98 ? -1.655 -3.738 14.030 1.00 92.19 98 LEU A O 1
ATOM 754 N N . LEU A 1 99 ? -0.821 -5.092 12.449 1.00 93.25 99 LEU A N 1
ATOM 755 C CA . LEU A 1 99 ? -2.089 -5.600 11.932 1.00 93.25 99 LEU A CA 1
ATOM 756 C C . LEU A 1 99 ? -2.170 -7.121 12.124 1.00 93.25 99 LEU A C 1
ATOM 758 O O . LEU A 1 99 ? -2.567 -7.836 11.208 1.00 93.25 99 LEU A O 1
ATOM 762 N N . ASP A 1 100 ? -1.728 -7.626 13.276 1.00 91.56 100 ASP A N 1
ATOM 763 C CA . ASP A 1 100 ? -1.920 -9.016 13.721 1.00 91.56 100 ASP A CA 1
ATOM 764 C C . ASP A 1 100 ? -1.529 -10.095 12.686 1.00 91.56 100 ASP A C 1
ATOM 766 O O . ASP A 1 100 ? -2.200 -11.113 12.504 1.00 91.56 100 ASP A O 1
ATOM 770 N N . GLY A 1 101 ? -0.427 -9.877 11.964 1.00 90.31 101 GLY A N 1
ATOM 771 C CA . GLY A 1 101 ? 0.098 -10.827 10.983 1.00 90.31 101 GLY A CA 1
ATOM 772 C C . GLY A 1 101 ? -0.570 -10.770 9.604 1.00 90.31 101 GLY A C 1
ATOM 773 O O . GLY A 1 101 ? -0.321 -11.648 8.770 1.00 90.31 101 GLY A O 1
ATOM 774 N N . HIS A 1 102 ? -1.396 -9.758 9.319 1.00 93.44 102 HIS A N 1
ATOM 775 C CA . HIS A 1 102 ? -2.013 -9.588 8.003 1.00 93.44 102 HIS A CA 1
ATOM 776 C C . HIS A 1 102 ? -0.967 -9.474 6.875 1.00 93.44 102 HIS A C 1
ATOM 778 O O . HIS A 1 102 ? 0.016 -8.740 6.956 1.00 93.44 102 HIS A O 1
ATOM 784 N N . LYS A 1 103 ? -1.207 -10.210 5.781 1.00 96.38 103 LYS A N 1
ATOM 785 C CA . LYS A 1 103 ? -0.275 -10.351 4.644 1.00 96.38 103 LYS A CA 1
ATOM 786 C C . LYS A 1 103 ? -0.447 -9.291 3.559 1.00 96.38 103 LYS A C 1
ATOM 788 O O . LYS A 1 103 ? 0.434 -9.133 2.719 1.00 96.38 103 LYS A O 1
ATOM 793 N N . LEU A 1 104 ? -1.593 -8.617 3.526 1.00 97.81 104 LEU A N 1
ATOM 794 C CA . LEU A 1 104 ? -1.971 -7.726 2.435 1.00 97.81 104 LEU A CA 1
ATOM 795 C C . LEU A 1 104 ? -1.233 -6.388 2.548 1.00 97.81 104 LEU A C 1
ATOM 797 O O . LEU A 1 104 ? -1.354 -5.707 3.562 1.00 97.81 104 LEU A O 1
ATOM 801 N N . VAL A 1 105 ? -0.513 -5.985 1.499 1.00 98.31 105 VAL A N 1
ATOM 802 C CA . VAL A 1 105 ? 0.233 -4.713 1.472 1.00 98.31 105 VAL A CA 1
ATOM 803 C C . VAL A 1 105 ? 0.117 -4.011 0.125 1.00 98.31 105 VAL A C 1
ATOM 805 O O . VAL A 1 105 ? 0.095 -4.646 -0.930 1.00 98.31 105 VAL A O 1
ATOM 808 N N . LYS A 1 106 ? 0.099 -2.675 0.150 1.00 98.44 106 LYS A N 1
ATOM 809 C CA . LYS A 1 106 ? 0.289 -1.828 -1.029 1.00 98.44 106 LYS A CA 1
ATOM 810 C C . LYS A 1 106 ? 1.743 -1.353 -1.090 1.00 98.44 106 LYS A C 1
ATOM 812 O O . LYS A 1 106 ? 2.139 -0.436 -0.372 1.00 98.44 106 LYS A O 1
ATOM 817 N N . LEU A 1 107 ? 2.525 -1.961 -1.975 1.00 98.44 107 LEU A N 1
ATOM 818 C CA . LEU A 1 107 ? 3.909 -1.575 -2.225 1.00 98.44 107 LEU A CA 1
ATOM 819 C C . LEU A 1 107 ? 3.958 -0.308 -3.085 1.00 98.44 107 LEU A C 1
ATOM 821 O O . LEU A 1 107 ? 3.413 -0.265 -4.185 1.00 98.44 107 LEU A O 1
ATOM 825 N N . GLU A 1 108 ? 4.639 0.709 -2.578 1.00 96.69 108 GLU A N 1
ATOM 826 C CA . GLU A 1 108 ? 4.866 2.002 -3.216 1.00 96.69 108 GLU A CA 1
ATOM 827 C C . GLU A 1 108 ? 6.305 2.451 -2.922 1.00 96.69 108 GLU A C 1
ATOM 829 O O . GLU A 1 108 ? 6.632 2.785 -1.781 1.00 96.69 108 GLU A O 1
ATOM 834 N N . VAL A 1 109 ? 7.170 2.441 -3.941 1.00 97.81 109 VAL A N 1
ATOM 835 C CA . VAL A 1 109 ? 8.541 2.964 -3.837 1.00 97.81 109 VAL A CA 1
ATOM 836 C C . VAL A 1 109 ? 8.698 4.122 -4.806 1.00 97.81 109 VAL A C 1
ATOM 838 O O . VAL A 1 109 ? 8.563 3.954 -6.018 1.00 97.81 109 VAL A O 1
ATOM 841 N N . LEU A 1 110 ? 8.938 5.312 -4.271 1.00 95.38 110 LEU A N 1
ATOM 842 C CA . LEU A 1 110 ? 8.941 6.556 -5.033 1.00 95.38 110 LEU A CA 1
ATOM 843 C C . LEU A 1 110 ? 10.358 6.929 -5.470 1.00 95.38 110 LEU A C 1
ATOM 845 O O . LEU A 1 110 ? 11.329 6.641 -4.779 1.00 95.38 110 LEU A O 1
ATOM 849 N N . ALA A 1 111 ? 10.477 7.594 -6.615 1.00 93.81 111 ALA A N 1
ATOM 850 C CA . ALA A 1 111 ? 11.742 8.140 -7.096 1.00 93.81 111 ALA A CA 1
ATOM 851 C C . ALA A 1 111 ? 12.117 9.425 -6.348 1.00 93.81 111 ALA A C 1
ATOM 853 O O . ALA A 1 111 ? 13.270 9.612 -5.970 1.00 93.81 111 ALA A O 1
ATOM 854 N N . ASP A 1 112 ? 11.137 10.299 -6.105 1.00 90.88 112 ASP A N 1
ATOM 855 C CA . ASP A 1 112 ? 11.341 11.573 -5.424 1.00 90.88 112 ASP A CA 1
ATOM 856 C C . ASP A 1 112 ? 10.045 12.113 -4.791 1.00 90.88 112 ASP A C 1
ATOM 858 O O . ASP A 1 112 ? 8.933 11.672 -5.096 1.00 90.88 112 ASP A O 1
ATOM 862 N N . GLN A 1 113 ? 10.191 13.079 -3.881 1.00 87.94 113 GLN A N 1
ATOM 863 C CA . GLN A 1 113 ? 9.079 13.682 -3.135 1.00 87.94 113 GLN A CA 1
ATOM 864 C C . GLN A 1 113 ? 8.206 14.633 -3.965 1.00 87.94 113 GLN A C 1
ATOM 866 O O . GLN A 1 113 ? 7.084 14.931 -3.560 1.00 87.94 113 GLN A O 1
ATOM 871 N N . LYS A 1 114 ? 8.716 15.150 -5.087 1.00 86.69 114 LYS A N 1
ATOM 872 C CA . LYS A 1 114 ? 8.058 16.187 -5.885 1.00 86.69 114 LYS A CA 1
ATOM 873 C C . LYS A 1 114 ? 7.111 15.579 -6.912 1.00 86.69 114 LYS A C 1
ATOM 875 O O . LYS A 1 114 ? 5.980 16.035 -7.040 1.00 86.69 114 LYS A O 1
ATOM 880 N N . THR A 1 115 ? 7.574 14.583 -7.659 1.00 84.00 115 THR A N 1
ATOM 881 C CA . THR A 1 115 ? 6.791 13.929 -8.713 1.00 84.00 115 THR A CA 1
ATOM 882 C C . THR A 1 115 ? 5.924 12.808 -8.162 1.00 84.00 115 THR A C 1
ATOM 884 O O . THR A 1 115 ? 4.870 12.520 -8.730 1.00 84.00 115 THR A O 1
ATOM 887 N N . LEU A 1 116 ? 6.369 12.175 -7.066 1.00 87.69 116 LEU A N 1
ATOM 888 C CA . LEU A 1 116 ? 5.780 10.948 -6.529 1.00 87.69 116 LEU A CA 1
ATOM 889 C C . LEU A 1 116 ? 5.658 9.850 -7.610 1.00 87.69 116 LEU A C 1
ATOM 891 O O . LEU A 1 116 ? 4.752 9.01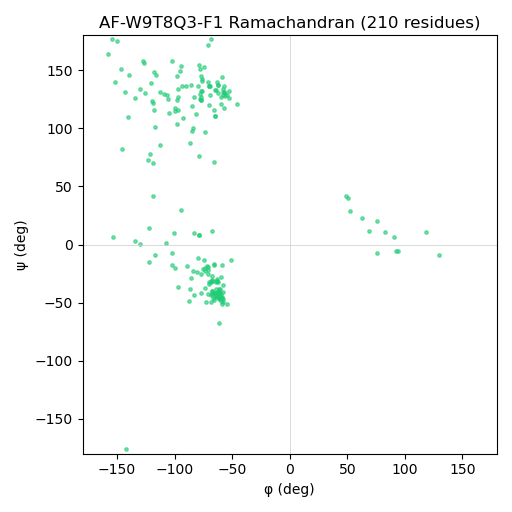2 -7.580 1.00 87.69 116 LEU A O 1
ATOM 895 N N . PHE A 1 117 ? 6.558 9.875 -8.597 1.00 91.62 117 PHE A N 1
ATOM 896 C CA . PHE A 1 117 ? 6.644 8.864 -9.641 1.00 91.62 117 PHE A CA 1
ATOM 897 C C . PHE A 1 117 ? 7.305 7.594 -9.082 1.00 91.62 117 PHE A C 1
ATOM 899 O O . PHE A 1 117 ? 8.216 7.708 -8.257 1.00 91.62 117 PHE A O 1
ATOM 906 N N . PRO A 1 118 ? 6.876 6.384 -9.480 1.00 93.62 118 PRO A N 1
ATOM 907 C CA . PRO A 1 118 ? 7.450 5.151 -8.952 1.00 93.62 118 PRO A CA 1
ATOM 908 C C . PRO A 1 118 ? 8.881 4.920 -9.452 1.00 93.62 118 PRO A C 1
ATOM 910 O O . PRO A 1 118 ? 9.172 5.035 -10.644 1.00 93.62 118 PRO A O 1
ATOM 913 N N . ASN A 1 119 ? 9.769 4.517 -8.543 1.00 96.94 119 ASN A N 1
ATOM 914 C CA . ASN A 1 119 ? 11.074 3.970 -8.892 1.00 96.94 119 ASN A CA 1
ATOM 915 C C . ASN A 1 119 ? 10.922 2.472 -9.181 1.00 96.94 119 ASN A C 1
ATOM 917 O O . ASN A 1 119 ? 10.893 1.650 -8.264 1.00 96.94 119 ASN A O 1
ATOM 921 N N . VAL A 1 120 ? 10.815 2.111 -10.461 1.00 96.00 120 VAL A N 1
ATOM 922 C CA . VAL A 1 120 ? 10.549 0.723 -10.879 1.00 96.00 120 VAL A CA 1
ATOM 923 C C . VAL A 1 120 ? 11.663 -0.254 -10.489 1.00 96.00 120 VAL A C 1
ATOM 925 O O . VAL A 1 120 ? 11.369 -1.404 -10.179 1.00 96.00 120 VAL A O 1
ATOM 928 N N . ILE A 1 121 ? 12.923 0.195 -10.432 1.00 97.88 121 ILE A N 1
ATOM 929 C CA . ILE A 1 121 ? 14.063 -0.663 -10.070 1.00 97.88 121 ILE A CA 1
ATOM 930 C C . ILE A 1 121 ? 13.969 -1.061 -8.596 1.00 97.88 121 ILE A C 1
ATOM 932 O O . ILE A 1 121 ? 14.050 -2.241 -8.263 1.00 97.88 121 ILE A O 1
ATOM 936 N N . GLU A 1 122 ? 13.756 -0.088 -7.712 1.00 98.50 122 GLU A N 1
ATOM 937 C CA . GLU A 1 122 ? 13.584 -0.361 -6.282 1.00 98.50 122 GLU A CA 1
ATOM 938 C C . GLU A 1 122 ? 12.269 -1.103 -6.001 1.00 98.50 122 GLU A C 1
ATOM 940 O O . GLU A 1 122 ? 12.214 -1.965 -5.126 1.00 98.50 122 GLU A O 1
ATOM 945 N N . THR A 1 123 ? 11.225 -0.837 -6.790 1.00 98.31 123 THR A N 1
ATOM 946 C CA . THR A 1 123 ? 9.938 -1.540 -6.690 1.00 98.31 123 THR A CA 1
ATOM 947 C C . THR A 1 123 ? 10.084 -3.032 -6.987 1.00 98.31 123 THR A C 1
ATOM 949 O O . THR A 1 123 ? 9.563 -3.846 -6.229 1.00 98.31 123 THR A O 1
ATOM 952 N N . LEU A 1 124 ? 10.810 -3.407 -8.046 1.00 98.38 124 LEU A N 1
ATOM 953 C CA . LEU A 1 124 ? 11.056 -4.814 -8.384 1.00 98.38 124 LEU A CA 1
ATOM 954 C C . LEU A 1 124 ? 11.821 -5.534 -7.265 1.00 98.38 124 LEU A C 1
ATOM 956 O O . LEU A 1 124 ? 11.398 -6.604 -6.832 1.00 98.38 124 LEU A O 1
ATOM 960 N N . LYS A 1 125 ? 12.884 -4.915 -6.735 1.00 98.62 125 LYS A N 1
ATOM 961 C CA . LYS A 1 125 ? 13.656 -5.469 -5.609 1.00 98.62 125 LYS A CA 1
ATOM 962 C C . LYS A 1 125 ? 12.787 -5.684 -4.368 1.00 98.62 125 LYS A C 1
ATOM 964 O O . LYS A 1 125 ? 12.844 -6.736 -3.739 1.00 98.62 125 LYS A O 1
ATOM 969 N N . ALA A 1 126 ? 11.969 -4.695 -4.007 1.00 98.75 126 ALA A N 1
ATOM 970 C CA . ALA A 1 126 ? 11.084 -4.804 -2.851 1.00 98.75 126 ALA A CA 1
ATOM 971 C C . ALA A 1 126 ? 10.005 -5.876 -3.055 1.00 98.75 126 ALA A C 1
ATOM 973 O O . ALA A 1 126 ? 9.722 -6.637 -2.132 1.00 98.75 126 ALA A O 1
ATOM 974 N N . ALA A 1 127 ? 9.420 -5.953 -4.254 1.00 98.62 127 ALA A N 1
ATOM 975 C CA . ALA A 1 127 ? 8.405 -6.946 -4.584 1.00 98.62 127 ALA A CA 1
ATOM 976 C C . ALA A 1 127 ? 8.949 -8.372 -4.442 1.00 98.62 127 ALA A C 1
ATOM 978 O O . ALA A 1 127 ? 8.298 -9.196 -3.808 1.00 98.62 127 ALA A O 1
ATOM 979 N N . GLU A 1 128 ? 10.151 -8.642 -4.960 1.00 98.56 128 GLU A N 1
ATOM 980 C CA . GLU A 1 128 ? 10.816 -9.945 -4.835 1.00 98.56 128 GLU A CA 1
ATOM 981 C C . GLU A 1 128 ? 10.940 -10.381 -3.368 1.00 98.56 128 GLU A C 1
ATOM 983 O O . GLU A 1 128 ? 10.494 -11.467 -2.995 1.00 98.56 128 GLU A O 1
ATOM 988 N N . VAL A 1 129 ? 11.475 -9.499 -2.518 1.00 98.69 129 VAL A N 1
ATOM 989 C CA . VAL A 1 129 ? 11.670 -9.786 -1.090 1.00 98.69 129 VAL A CA 1
ATOM 990 C C . VAL A 1 129 ? 10.338 -9.998 -0.373 1.00 98.69 129 VAL A C 1
ATOM 992 O O . VAL A 1 129 ? 10.210 -10.928 0.419 1.00 98.69 129 VAL A O 1
ATOM 995 N N . LEU A 1 130 ? 9.336 -9.157 -0.638 1.00 98.69 130 LEU A N 1
ATOM 996 C CA . LEU A 1 130 ? 8.030 -9.249 0.020 1.00 98.69 130 LEU A CA 1
ATOM 997 C C . LEU A 1 130 ? 7.265 -10.511 -0.384 1.00 98.69 130 LEU A C 1
ATOM 999 O O . LEU A 1 130 ? 6.666 -11.157 0.473 1.00 98.69 130 LEU A O 1
ATOM 1003 N N . ILE A 1 131 ? 7.313 -10.892 -1.661 1.00 98.50 131 ILE A N 1
ATOM 1004 C CA . ILE A 1 131 ? 6.694 -12.131 -2.142 1.00 98.50 131 ILE A CA 1
ATOM 1005 C C . ILE A 1 131 ? 7.359 -13.342 -1.475 1.00 98.50 131 ILE A C 1
ATOM 1007 O O . ILE A 1 131 ? 6.660 -14.224 -0.976 1.00 98.50 131 ILE A O 1
ATOM 1011 N N . ALA A 1 132 ? 8.694 -13.363 -1.392 1.00 98.38 132 ALA A N 1
ATOM 1012 C CA . ALA A 1 132 ? 9.427 -14.425 -0.700 1.00 98.38 132 ALA A CA 1
ATOM 1013 C C . ALA A 1 132 ? 9.113 -14.489 0.811 1.00 98.38 132 ALA A C 1
ATOM 1015 O O . ALA A 1 132 ? 9.087 -15.570 1.392 1.00 98.38 132 ALA A O 1
ATOM 1016 N N . ASP A 1 133 ? 8.818 -13.346 1.436 1.00 97.94 133 ASP A N 1
ATOM 1017 C CA . ASP A 1 133 ? 8.393 -13.211 2.841 1.00 97.94 133 ASP A CA 1
ATOM 1018 C C . ASP A 1 133 ? 6.873 -13.466 3.027 1.00 97.94 133 ASP A C 1
ATOM 1020 O O . ASP A 1 133 ? 6.302 -13.219 4.090 1.00 97.94 133 ASP A O 1
ATOM 1024 N N . GLY A 1 134 ? 6.188 -13.967 1.990 1.00 97.75 134 GLY A N 1
ATOM 1025 C CA . GLY A 1 134 ? 4.799 -14.424 2.058 1.00 97.75 134 GLY A CA 1
ATOM 1026 C C . GLY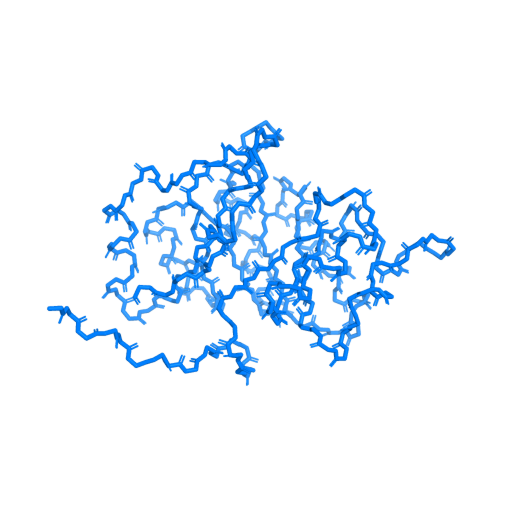 A 1 134 ? 3.747 -13.313 2.091 1.00 97.75 134 GLY A C 1
ATOM 1027 O O . GLY A 1 134 ? 2.624 -13.563 2.540 1.00 97.75 134 GLY A O 1
ATOM 1028 N N . PHE A 1 135 ? 4.089 -12.100 1.648 1.00 98.50 135 PHE A N 1
ATOM 1029 C CA . PHE A 1 135 ? 3.135 -11.000 1.518 1.00 98.50 135 PHE A CA 1
ATOM 1030 C C . PHE A 1 135 ? 2.246 -11.139 0.277 1.00 98.50 135 PHE A C 1
ATOM 1032 O O . PHE A 1 135 ? 2.685 -11.509 -0.810 1.00 98.50 135 PHE A O 1
ATOM 1039 N N . ASP A 1 136 ? 0.999 -10.708 0.434 1.00 98.25 136 ASP A N 1
ATOM 1040 C CA . ASP A 1 136 ? 0.033 -10.501 -0.636 1.00 98.25 136 ASP A CA 1
ATOM 1041 C C . ASP A 1 136 ? 0.224 -9.084 -1.205 1.00 98.25 136 ASP A C 1
ATOM 1043 O O . ASP A 1 136 ? -0.386 -8.109 -0.754 1.00 98.25 136 ASP A O 1
ATOM 1047 N N . VAL A 1 137 ? 1.128 -8.954 -2.181 1.00 98.31 137 VAL A N 1
ATOM 1048 C CA . VAL A 1 137 ? 1.582 -7.647 -2.683 1.00 98.31 137 VAL A CA 1
ATOM 1049 C C . VAL A 1 137 ? 0.651 -7.073 -3.755 1.00 98.31 137 VAL A C 1
ATOM 1051 O O . VAL A 1 137 ? 0.513 -7.619 -4.853 1.00 98.31 137 VAL A O 1
ATOM 1054 N N . MET A 1 138 ? 0.073 -5.906 -3.470 1.00 98.19 138 MET A N 1
ATOM 1055 C CA . MET A 1 138 ? -0.504 -5.001 -4.464 1.00 98.19 138 MET A CA 1
ATOM 1056 C C . MET A 1 138 ? 0.525 -3.920 -4.806 1.00 98.19 138 MET A C 1
ATOM 1058 O O . MET A 1 138 ? 0.873 -3.112 -3.951 1.00 98.19 138 MET A O 1
ATOM 1062 N N . VAL A 1 139 ? 1.014 -3.854 -6.041 1.00 97.69 139 VAL A N 1
ATOM 1063 C CA . VAL A 1 139 ? 2.154 -2.980 -6.381 1.00 97.69 139 VAL A CA 1
ATOM 1064 C C . VAL A 1 139 ? 1.751 -1.739 -7.175 1.00 97.69 139 VAL A C 1
ATOM 1066 O O . VAL A 1 139 ? 1.129 -1.855 -8.226 1.00 97.69 139 VAL A O 1
ATOM 1069 N N . TYR A 1 140 ? 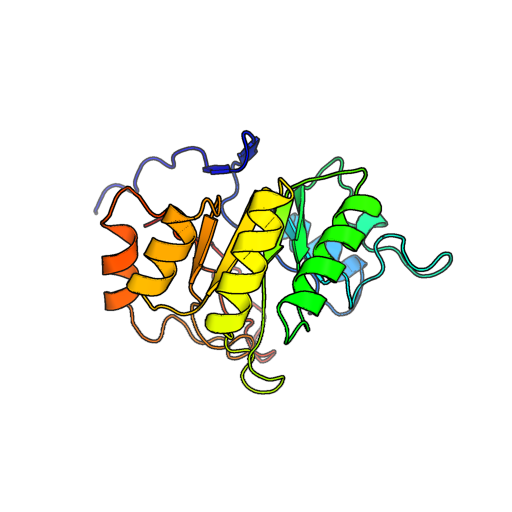2.118 -0.548 -6.696 1.00 95.62 140 TYR A N 1
ATOM 1070 C CA . TYR A 1 140 ? 2.038 0.707 -7.450 1.00 95.62 140 TYR A CA 1
ATOM 1071 C C . TYR A 1 140 ? 3.206 0.813 -8.437 1.00 95.62 140 TYR A C 1
ATOM 1073 O O . TYR A 1 140 ? 4.358 0.618 -8.055 1.00 95.62 140 TYR A O 1
ATOM 1081 N N . THR A 1 141 ? 2.922 1.111 -9.706 1.00 94.88 141 THR A N 1
ATOM 1082 C CA . THR A 1 141 ? 3.944 1.170 -10.764 1.00 94.88 141 THR A CA 1
ATOM 1083 C C . THR A 1 141 ? 3.588 2.181 -11.861 1.00 94.88 141 THR A C 1
ATOM 1085 O O . THR A 1 141 ? 2.530 2.815 -11.826 1.00 94.88 141 THR A O 1
ATOM 1088 N N . SER A 1 142 ? 4.502 2.384 -12.812 1.00 91.06 142 SER A N 1
ATOM 1089 C CA . SER A 1 142 ? 4.276 3.200 -14.007 1.00 91.06 142 SER A CA 1
ATOM 1090 C C . SER A 1 142 ? 3.266 2.537 -14.952 1.00 91.06 142 SER A C 1
ATOM 1092 O O . SER A 1 142 ? 2.795 1.425 -14.715 1.00 91.06 142 SER A O 1
ATOM 1094 N N . ASP A 1 143 ? 2.920 3.204 -16.049 1.00 87.12 143 ASP A N 1
ATOM 1095 C CA . ASP A 1 143 ? 2.080 2.619 -17.096 1.00 87.12 143 ASP A CA 1
ATOM 1096 C C . ASP A 1 143 ? 2.850 1.662 -18.030 1.00 87.12 143 ASP A C 1
ATOM 1098 O O . ASP A 1 143 ? 2.278 1.178 -19.003 1.00 87.12 143 ASP A O 1
ATOM 1102 N N . ASP A 1 144 ? 4.111 1.324 -17.732 1.00 89.19 144 ASP A N 1
ATOM 1103 C CA . ASP A 1 144 ? 4.928 0.420 -18.547 1.00 89.19 144 ASP A CA 1
ATOM 1104 C C . ASP A 1 144 ? 4.363 -1.025 -18.543 1.00 89.19 144 ASP A C 1
ATOM 1106 O O . ASP A 1 144 ? 4.358 -1.700 -17.504 1.00 89.19 144 ASP A O 1
ATOM 1110 N N . PRO A 1 145 ? 3.916 -1.558 -19.700 1.00 87.88 145 PRO A N 1
ATOM 1111 C CA . PRO A 1 145 ? 3.321 -2.889 -19.781 1.00 87.88 145 PRO A CA 1
ATOM 1112 C C . PRO A 1 145 ? 4.332 -4.029 -19.583 1.00 87.88 145 PRO A C 1
ATOM 1114 O O . PRO A 1 145 ? 3.925 -5.143 -19.247 1.00 87.88 145 PRO A O 1
ATOM 1117 N N . ILE A 1 146 ? 5.628 -3.790 -19.803 1.00 92.12 146 ILE A N 1
ATOM 1118 C CA . ILE A 1 146 ? 6.693 -4.773 -19.578 1.00 92.12 146 ILE A CA 1
ATOM 1119 C C . ILE A 1 146 ? 6.903 -4.935 -18.076 1.00 92.12 146 ILE A C 1
ATOM 1121 O O . ILE A 1 146 ? 6.844 -6.062 -17.581 1.00 92.12 146 ILE A O 1
ATOM 1125 N N . ILE A 1 147 ? 7.054 -3.824 -17.351 1.00 93.56 147 ILE A N 1
ATOM 1126 C CA . ILE A 1 147 ? 7.195 -3.834 -15.888 1.00 93.56 147 ILE A CA 1
ATOM 1127 C C . ILE A 1 147 ? 5.936 -4.404 -15.232 1.00 93.56 147 ILE A C 1
ATOM 1129 O O . ILE A 1 147 ? 6.027 -5.256 -14.349 1.00 93.56 147 ILE A O 1
ATOM 1133 N N . ALA A 1 148 ? 4.749 -4.004 -15.698 1.00 92.94 148 ALA A N 1
ATOM 1134 C CA . ALA A 1 148 ? 3.488 -4.537 -15.190 1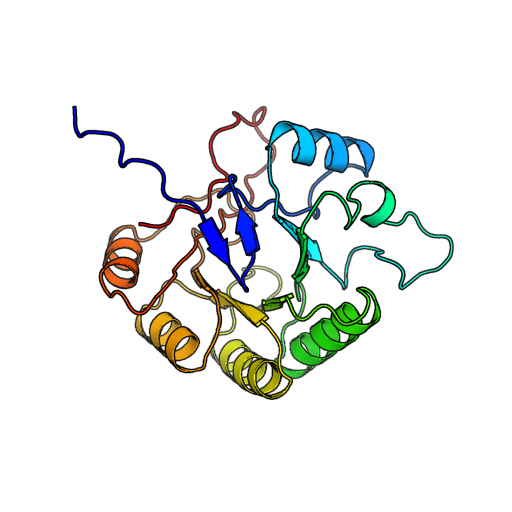.00 92.94 148 ALA A CA 1
ATOM 1135 C C . ALA A 1 148 ? 3.395 -6.064 -15.345 1.00 92.94 148 ALA A C 1
ATOM 1137 O O . ALA A 1 148 ? 2.939 -6.756 -14.435 1.00 92.94 148 ALA A O 1
ATOM 1138 N N . ARG A 1 149 ? 3.845 -6.598 -16.487 1.00 91.81 149 ARG A N 1
ATOM 1139 C CA . ARG A 1 149 ? 3.885 -8.042 -16.728 1.00 91.81 149 ARG A CA 1
ATOM 1140 C C . ARG A 1 149 ? 4.893 -8.742 -15.820 1.00 91.81 149 ARG A C 1
ATOM 1142 O O . ARG A 1 149 ? 4.534 -9.753 -15.233 1.00 91.81 149 ARG A O 1
ATOM 1149 N N . GLN A 1 150 ? 6.102 -8.201 -15.677 1.00 96.00 150 GLN A N 1
ATOM 1150 C CA . GLN A 1 150 ? 7.122 -8.771 -14.791 1.00 96.00 150 GLN A CA 1
ATOM 1151 C C . GLN A 1 150 ? 6.622 -8.855 -13.346 1.00 96.00 150 GLN A C 1
ATOM 1153 O O . GLN A 1 150 ? 6.693 -9.915 -12.739 1.00 96.00 150 GLN A O 1
ATOM 1158 N N . LEU A 1 151 ? 6.024 -7.781 -12.825 1.00 96.75 151 LEU A N 1
ATOM 1159 C CA . LEU A 1 151 ? 5.458 -7.760 -11.473 1.00 96.75 151 LEU A CA 1
ATOM 1160 C C . LEU A 1 151 ? 4.344 -8.804 -11.281 1.00 96.75 151 LEU A C 1
ATOM 1162 O O . LEU A 1 151 ? 4.264 -9.433 -10.227 1.00 96.75 151 LEU A O 1
ATOM 1166 N N . ALA A 1 152 ? 3.495 -9.011 -12.292 1.00 94.12 152 ALA A N 1
ATOM 1167 C CA . ALA A 1 152 ? 2.476 -10.059 -12.254 1.00 94.12 152 ALA A CA 1
ATOM 1168 C C . ALA A 1 152 ? 3.094 -11.470 -12.299 1.00 94.12 152 ALA A C 1
ATOM 1170 O O . ALA A 1 152 ? 2.683 -12.337 -11.534 1.00 94.12 152 ALA A O 1
ATOM 1171 N N . GLU A 1 153 ? 4.089 -11.692 -13.166 1.00 95.88 153 GLU A N 1
ATOM 1172 C CA . GLU A 1 153 ? 4.812 -12.967 -13.302 1.00 95.88 153 GLU A CA 1
ATOM 1173 C C . GLU A 1 153 ? 5.595 -13.329 -12.025 1.00 95.88 153 GLU A C 1
ATOM 1175 O O . GLU A 1 153 ? 5.682 -14.505 -11.686 1.00 95.88 153 GLU A O 1
ATOM 1180 N N . MET A 1 154 ? 6.099 -12.335 -11.285 1.00 96.62 154 MET A N 1
ATOM 1181 C CA . MET A 1 154 ? 6.771 -12.531 -9.993 1.00 96.62 154 MET A CA 1
ATOM 1182 C C . MET A 1 154 ? 5.832 -13.028 -8.887 1.00 96.62 154 MET A C 1
ATOM 1184 O O . MET A 1 154 ? 6.297 -13.675 -7.953 1.00 96.62 154 MET A O 1
ATOM 1188 N N . GLY A 1 155 ? 4.530 -12.724 -8.973 1.00 95.12 155 GLY A N 1
ATOM 1189 C CA . GLY A 1 155 ? 3.537 -13.140 -7.978 1.00 95.12 155 GLY A CA 1
ATOM 1190 C C . GLY A 1 155 ? 2.807 -12.008 -7.250 1.00 95.12 155 GLY A C 1
ATOM 1191 O O . GLY A 1 155 ? 2.079 -12.287 -6.299 1.00 95.12 155 GLY A O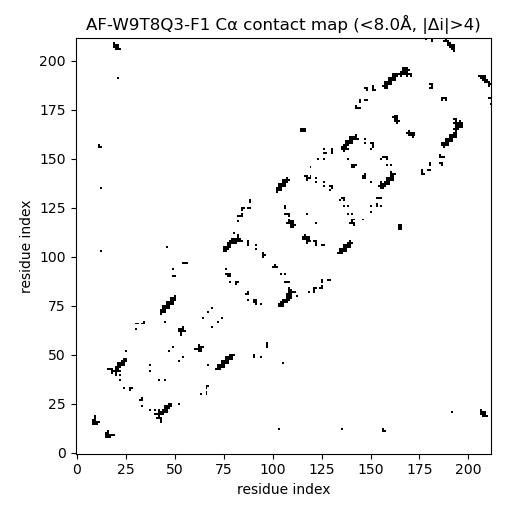 1
ATOM 1192 N N . CYS A 1 156 ? 2.933 -10.744 -7.678 1.00 96.81 156 CYS A N 1
ATOM 1193 C CA . CYS A 1 156 ? 2.077 -9.677 -7.147 1.00 96.81 156 CYS A CA 1
ATOM 1194 C C . CYS A 1 156 ? 0.598 -9.997 -7.425 1.00 96.81 156 CYS A C 1
ATOM 1196 O O . CYS A 1 156 ? 0.190 -10.201 -8.571 1.00 96.81 156 CYS A O 1
ATOM 1198 N N . ILE A 1 157 ? -0.241 -9.975 -6.388 1.00 95.88 157 ILE A N 1
ATOM 1199 C CA . ILE A 1 157 ? -1.667 -10.329 -6.491 1.00 95.88 157 ILE A CA 1
ATOM 1200 C C . ILE A 1 157 ? -2.493 -9.283 -7.259 1.00 95.88 157 ILE A C 1
ATOM 1202 O O . ILE A 1 157 ? -3.594 -9.570 -7.745 1.00 95.88 157 ILE A O 1
ATOM 1206 N N . ALA A 1 158 ? -1.962 -8.063 -7.366 1.00 94.50 158 ALA A N 1
ATOM 1207 C CA . ALA A 1 158 ? -2.517 -6.962 -8.137 1.00 94.50 158 ALA A CA 1
ATOM 1208 C C . ALA A 1 158 ? -1.403 -6.021 -8.608 1.00 94.50 158 ALA A C 1
ATOM 1210 O O . ALA A 1 158 ? -0.502 -5.678 -7.842 1.00 94.50 158 ALA A O 1
ATOM 1211 N N . VAL A 1 159 ? -1.514 -5.547 -9.849 1.00 94.75 159 VAL A N 1
ATOM 1212 C CA . VAL A 1 159 ? -0.620 -4.528 -10.415 1.00 94.75 159 VAL A CA 1
ATOM 1213 C C . VAL A 1 159 ? -1.405 -3.233 -10.569 1.00 94.75 159 VAL A C 1
ATOM 1215 O O . VAL A 1 159 ? -2.508 -3.245 -11.115 1.00 94.75 159 VAL A O 1
ATOM 1218 N N . MET A 1 160 ? -0.861 -2.125 -10.070 1.00 93.25 160 MET A N 1
ATOM 1219 C CA . MET A 1 160 ? -1.549 -0.840 -9.985 1.00 93.25 160 MET A CA 1
ATOM 1220 C C . MET A 1 160 ? -0.817 0.272 -10.742 1.00 93.25 160 MET A C 1
ATOM 1222 O O . MET A 1 160 ? -0.129 1.085 -10.117 1.00 93.25 160 MET A O 1
ATOM 1226 N N . PRO A 1 161 ? -0.937 0.316 -12.081 1.00 90.50 161 PRO A N 1
ATOM 1227 C CA . PRO A 1 161 ? -0.384 1.412 -12.869 1.00 90.50 161 PRO A CA 1
ATOM 1228 C C . PRO A 1 161 ? -1.061 2.748 -12.516 1.00 90.50 161 PRO A C 1
ATOM 1230 O O . PRO A 1 161 ? -2.275 2.821 -12.293 1.00 90.50 161 PRO A O 1
ATOM 1233 N N . LEU A 1 162 ? -0.257 3.809 -12.449 1.00 85.06 162 LEU A N 1
ATOM 1234 C CA . LEU A 1 162 ? -0.709 5.167 -12.136 1.00 85.06 162 LEU A CA 1
ATOM 1235 C C . LEU A 1 162 ? -1.552 5.782 -13.258 1.00 85.06 162 LEU A C 1
ATOM 1237 O O . LEU A 1 162 ? -1.145 5.728 -14.412 1.00 85.06 162 LEU A O 1
ATOM 1241 N N . ALA A 1 163 ? -2.664 6.445 -12.899 1.00 77.44 163 ALA A N 1
ATOM 1242 C CA . ALA A 1 163 ? -3.454 7.320 -13.784 1.00 77.44 163 ALA A CA 1
ATOM 1243 C C . ALA A 1 163 ? -2.626 8.502 -14.287 1.00 77.44 163 ALA A C 1
ATOM 1245 O O . ALA A 1 163 ? -2.275 8.603 -15.455 1.00 77.44 163 ALA A O 1
ATOM 1246 N N . GLY A 1 164 ? -2.272 9.376 -13.369 1.00 77.56 164 GLY A N 1
ATOM 1247 C CA . GLY A 1 164 ? -1.350 10.472 -13.582 1.00 77.56 164 GLY A CA 1
ATOM 1248 C C . GLY A 1 164 ? -0.511 10.627 -12.327 1.00 77.56 164 GLY A C 1
ATOM 1249 O O . GLY A 1 164 ? -0.655 9.855 -11.373 1.00 77.56 164 GLY A O 1
ATOM 1250 N N . LEU A 1 165 ? 0.350 11.642 -12.308 1.00 78.75 165 LEU A N 1
ATOM 1251 C CA . LEU A 1 165 ? 1.142 11.940 -11.118 1.00 78.75 165 LEU A CA 1
ATOM 1252 C C . LEU A 1 165 ? 0.223 12.182 -9.914 1.00 78.75 165 LEU A C 1
ATOM 1254 O O . LEU A 1 165 ? -0.799 12.877 -10.012 1.00 78.75 165 LEU A O 1
ATOM 1258 N N . ILE A 1 166 ? 0.591 11.603 -8.773 1.00 75.88 166 ILE A N 1
ATOM 1259 C CA . ILE A 1 166 ? -0.191 11.688 -7.539 1.00 75.88 166 ILE A CA 1
ATOM 1260 C C . ILE A 1 166 ? -0.378 13.165 -7.165 1.00 75.88 166 ILE A C 1
ATOM 1262 O O . ILE A 1 166 ? 0.581 13.924 -7.086 1.00 75.88 166 ILE A O 1
ATOM 1266 N N . GLY A 1 167 ? -1.618 13.587 -6.906 1.00 69.19 167 GLY A N 1
ATOM 1267 C CA . GLY A 1 167 ? -1.911 14.951 -6.448 1.00 69.19 167 GLY A CA 1
ATOM 1268 C C . GLY A 1 167 ? -2.229 15.962 -7.546 1.00 69.19 167 GLY A C 1
ATOM 1269 O O . GLY A 1 167 ? -2.626 17.078 -7.219 1.00 69.19 167 GLY A O 1
ATOM 1270 N N . THR A 1 168 ? -2.107 15.586 -8.821 1.00 72.19 168 THR A N 1
ATOM 1271 C CA . THR A 1 168 ? -2.381 16.498 -9.945 1.00 72.19 168 THR A CA 1
ATOM 1272 C C . THR A 1 168 ? -3.856 16.578 -10.337 1.00 72.19 168 THR A C 1
ATOM 1274 O O . THR A 1 168 ? -4.272 17.561 -10.944 1.00 72.19 168 THR A O 1
ATOM 1277 N N . GLY A 1 169 ? -4.658 15.559 -10.011 1.00 71.00 169 GLY A N 1
ATOM 1278 C CA . GLY A 1 169 ? -6.032 15.413 -10.502 1.00 71.00 169 GLY A CA 1
ATOM 1279 C C . GLY A 1 169 ? -6.138 15.102 -11.997 1.00 71.00 169 GLY A C 1
ATOM 1280 O O . GLY A 1 169 ? -7.227 15.197 -12.558 1.00 71.00 169 GLY A O 1
ATOM 1281 N N . TRP A 1 170 ? -5.028 14.762 -12.657 1.00 63.59 170 TRP A N 1
ATOM 1282 C CA . TRP A 1 170 ? -5.033 14.431 -14.078 1.00 63.59 170 TRP A CA 1
ATOM 1283 C C . TRP A 1 170 ? -5.514 12.994 -14.291 1.00 63.59 170 TRP A C 1
ATOM 1285 O O . TRP A 1 170 ? -5.118 12.069 -13.576 1.00 63.59 170 TRP A O 1
ATOM 1295 N N . ALA A 1 171 ? -6.374 12.811 -15.293 1.00 58.28 171 ALA A N 1
ATOM 1296 C CA . ALA A 1 171 ? -6.718 11.489 -15.803 1.00 58.28 171 ALA A CA 1
ATOM 1297 C C . ALA A 1 171 ? -5.532 10.887 -16.578 1.00 58.28 171 ALA A C 1
ATOM 1299 O O . ALA A 1 171 ? -4.541 11.572 -16.829 1.00 58.28 171 ALA A O 1
ATOM 1300 N N . SER A 1 172 ? -5.644 9.607 -16.957 1.00 55.91 172 SER A N 1
ATOM 1301 C CA . SER A 1 172 ? -4.581 8.889 -17.672 1.00 55.91 172 SER A CA 1
ATOM 1302 C C . SER A 1 172 ? -3.988 9.699 -18.822 1.00 55.91 172 SER A C 1
ATOM 1304 O O . SER A 1 172 ? -4.707 10.054 -19.756 1.00 55.91 172 SER A O 1
ATOM 1306 N N . ALA A 1 173 ? -2.678 9.958 -18.762 1.00 53.31 173 ALA A N 1
ATOM 1307 C CA . ALA A 1 173 ? -1.948 10.633 -19.835 1.00 53.31 173 ALA A CA 1
ATOM 1308 C C . ALA A 1 173 ? -1.899 9.791 -21.131 1.00 53.31 173 ALA A C 1
ATOM 1310 O O . ALA A 1 173 ? -1.658 10.331 -22.209 1.00 53.31 173 ALA A O 1
ATOM 1311 N N . THR A 1 174 ? -2.178 8.483 -21.043 1.00 50.34 174 THR A N 1
ATOM 1312 C CA . THR A 1 174 ? -1.981 7.504 -22.125 1.00 50.34 174 THR A CA 1
ATOM 1313 C C . THR A 1 174 ? -3.067 6.407 -22.113 1.00 50.34 174 THR A C 1
ATOM 1315 O O . THR A 1 174 ? -2.849 5.282 -21.650 1.00 50.34 174 THR A O 1
ATOM 1318 N N . PRO A 1 175 ? -4.260 6.673 -22.688 1.00 50.69 175 PRO A N 1
ATOM 1319 C CA . PRO A 1 175 ? -5.372 5.712 -22.739 1.00 50.69 175 PRO A CA 1
ATOM 1320 C C . PRO A 1 175 ? -5.041 4.399 -23.475 1.00 50.69 175 PRO A C 1
ATOM 1322 O O . PRO A 1 175 ? -5.611 3.345 -23.188 1.00 50.69 175 PRO A O 1
ATOM 1325 N N . THR A 1 176 ? -4.116 4.443 -24.436 1.00 50.03 176 THR A N 1
ATOM 1326 C CA . THR A 1 176 ? -3.707 3.301 -25.268 1.00 50.03 176 THR A CA 1
ATOM 1327 C C . THR A 1 176 ? -2.848 2.286 -24.515 1.00 50.03 176 THR A C 1
ATOM 1329 O O . THR A 1 176 ? -3.044 1.082 -24.694 1.00 50.03 176 THR A O 1
ATOM 1332 N N . THR A 1 177 ? -1.955 2.733 -23.631 1.00 49.31 177 THR A N 1
ATOM 1333 C CA . THR A 1 177 ? -1.117 1.855 -22.793 1.00 49.31 177 THR A CA 1
ATOM 1334 C C . THR A 1 177 ? -1.951 1.130 -21.726 1.00 49.31 177 THR A C 1
ATOM 1336 O O . THR A 1 177 ? -1.758 -0.054 -21.434 1.00 49.31 177 THR A O 1
ATOM 1339 N N . CYS A 1 178 ? -2.987 1.799 -21.218 1.00 45.81 178 CYS A N 1
ATOM 1340 C CA . CYS A 1 178 ? -3.981 1.212 -20.319 1.00 45.81 178 CYS A CA 1
ATOM 1341 C C . CYS A 1 178 ? -4.795 0.084 -20.999 1.00 45.81 178 CYS A C 1
ATOM 1343 O O . CYS A 1 178 ? -5.054 -0.978 -20.424 1.00 45.81 178 CYS A O 1
ATOM 1345 N N . ALA A 1 179 ? -5.137 0.260 -22.279 1.00 47.22 179 ALA A N 1
ATOM 1346 C CA . ALA A 1 179 ? -5.868 -0.741 -23.053 1.00 47.22 179 ALA A CA 1
ATOM 1347 C C . ALA A 1 179 ? -5.014 -1.948 -23.490 1.00 47.22 179 A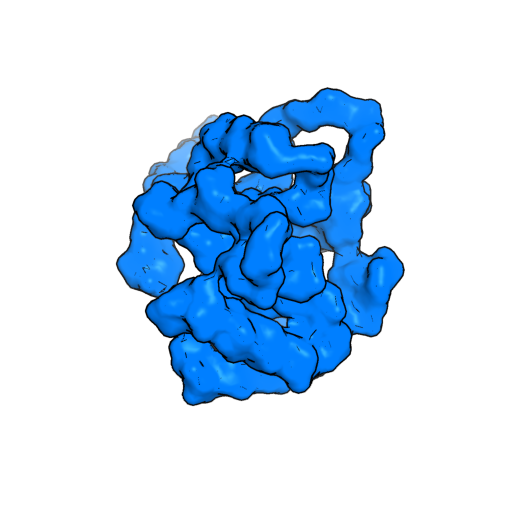LA A C 1
ATOM 1349 O O . ALA A 1 179 ? -5.578 -2.986 -23.839 1.00 47.22 179 ALA A O 1
ATOM 1350 N N . SER A 1 180 ? -3.682 -1.838 -23.532 1.00 48.81 180 SER A N 1
ATOM 1351 C CA . SER A 1 180 ? -2.793 -2.945 -23.921 1.00 48.81 180 SER A CA 1
ATOM 1352 C C . SER A 1 180 ? -2.437 -3.847 -22.736 1.00 48.81 180 SER A C 1
ATOM 1354 O O . SER A 1 180 ? -2.430 -5.072 -22.882 1.00 48.81 180 SER A O 1
ATOM 1356 N N . SER A 1 181 ? -2.227 -3.257 -21.556 1.00 47.88 181 SER A N 1
ATOM 1357 C CA . SER A 1 181 ? -1.945 -3.966 -20.299 1.00 47.88 181 SER A CA 1
ATOM 1358 C C . SER A 1 181 ? -3.132 -4.806 -19.805 1.00 47.88 181 SER A C 1
ATOM 1360 O O . SER A 1 181 ? -2.939 -5.885 -19.250 1.00 47.88 181 SER A O 1
ATOM 1362 N N . SER A 1 182 ? -4.365 -4.380 -20.087 1.00 47.03 182 SER A N 1
ATOM 1363 C CA . SER A 1 182 ? -5.596 -5.096 -19.724 1.00 47.03 182 SER A CA 1
ATOM 1364 C C . SER A 1 182 ? -5.993 -6.257 -20.644 1.00 47.03 182 SER A C 1
ATOM 1366 O O . SER A 1 182 ? -6.714 -7.161 -20.225 1.00 47.03 182 SER A O 1
ATOM 1368 N N . ARG A 1 183 ? -5.544 -6.268 -21.908 1.00 43.84 183 ARG A N 1
ATOM 1369 C CA . ARG A 1 183 ? -5.968 -7.276 -22.905 1.00 43.84 183 ARG A CA 1
ATOM 1370 C C . ARG A 1 183 ? -5.343 -8.656 -22.706 1.00 43.84 183 ARG A C 1
ATOM 1372 O O . ARG A 1 183 ? -5.807 -9.624 -23.309 1.00 43.84 183 ARG A O 1
ATOM 1379 N N . ARG A 1 184 ? -4.303 -8.782 -21.879 1.00 39.69 184 ARG A N 1
ATOM 1380 C CA . ARG A 1 184 ? -3.645 -10.064 -21.595 1.00 39.69 184 ARG A CA 1
ATOM 1381 C C . ARG A 1 184 ? -4.162 -10.596 -20.258 1.00 39.69 184 ARG A C 1
ATOM 1383 O O . ARG A 1 184 ? -3.941 -9.979 -19.225 1.00 39.69 184 ARG A O 1
ATOM 1390 N N . ARG A 1 185 ? -4.829 -11.762 -20.280 1.00 31.22 185 ARG A N 1
ATOM 1391 C CA . ARG A 1 185 ? -5.480 -12.429 -19.122 1.00 31.22 185 ARG A CA 1
ATOM 1392 C C . ARG A 1 185 ? -4.594 -12.602 -17.873 1.00 31.22 185 ARG A C 1
ATOM 1394 O O . ARG A 1 185 ? -5.130 -12.925 -16.818 1.00 31.22 185 ARG A O 1
ATOM 1401 N N . ALA A 1 186 ? -3.283 -12.407 -17.996 1.00 28.53 186 ALA A N 1
ATOM 1402 C CA . ALA A 1 186 ? -2.301 -12.546 -16.928 1.00 28.53 186 ALA A CA 1
ATOM 1403 C C . ALA A 1 186 ? -2.272 -11.364 -15.937 1.00 28.53 186 ALA A C 1
ATOM 1405 O O . ALA A 1 186 ? -1.922 -11.572 -14.781 1.00 28.53 186 ALA A O 1
ATOM 1406 N N . CYS A 1 187 ? -2.683 -10.150 -16.329 1.00 30.89 187 CYS A N 1
ATOM 1407 C CA . CYS A 1 187 ? -2.585 -8.980 -15.450 1.00 30.89 187 CYS A CA 1
ATOM 1408 C C . CYS A 1 187 ? -3.947 -8.581 -14.870 1.00 30.89 187 CYS A C 1
ATOM 1410 O O . CYS A 1 187 ? -4.833 -8.092 -15.574 1.00 30.89 187 CYS A O 1
ATOM 1412 N N . ARG A 1 188 ? -4.116 -8.724 -13.549 1.00 40.00 188 ARG A N 1
ATOM 1413 C CA . ARG A 1 188 ? -5.167 -8.010 -12.808 1.00 40.00 188 ARG A CA 1
ATOM 1414 C C . ARG A 1 188 ? -4.679 -6.574 -12.578 1.00 40.00 188 ARG A C 1
ATOM 1416 O O . ARG A 1 188 ? -4.196 -6.261 -11.495 1.00 40.00 188 ARG A O 1
ATOM 1423 N N . CYS A 1 189 ? -4.734 -5.746 -13.624 1.00 33.00 189 CYS A N 1
ATOM 1424 C CA . CYS A 1 189 ? -4.400 -4.323 -13.533 1.00 33.00 189 CYS A CA 1
ATOM 1425 C C . CYS A 1 189 ? -5.544 -3.538 -12.872 1.00 33.00 189 CYS A C 1
ATOM 1427 O O . CYS A 1 189 ? -6.700 -3.687 -13.276 1.00 33.00 189 CYS A O 1
ATOM 1429 N N . TRP A 1 190 ? -5.218 -2.689 -11.896 1.00 45.81 190 TRP A N 1
ATOM 1430 C CA . TRP A 1 190 ? -6.164 -1.842 -11.157 1.00 45.81 190 TRP A CA 1
ATOM 1431 C C . TRP A 1 190 ? -5.628 -0.420 -11.045 1.00 45.81 190 TRP A C 1
ATOM 1433 O O . TRP A 1 190 ? -4.526 -0.220 -10.563 1.00 45.81 190 TRP A O 1
ATOM 1443 N N . TRP A 1 191 ? -6.386 0.589 -11.454 1.00 38.09 191 TRP A N 1
ATOM 1444 C CA . TRP A 1 191 ? -5.875 1.963 -11.455 1.00 38.09 191 TRP A CA 1
ATOM 1445 C C . TRP A 1 191 ? -6.234 2.705 -10.166 1.00 38.09 191 TRP A C 1
ATOM 1447 O O . TRP A 1 191 ? -7.376 2.647 -9.713 1.00 38.09 191 TRP A O 1
ATOM 1457 N N . MET A 1 192 ? -5.266 3.438 -9.610 1.00 35.81 192 MET A N 1
ATOM 1458 C CA . MET A 1 192 ? -5.484 4.438 -8.559 1.00 35.81 192 MET A CA 1
ATOM 1459 C C . MET A 1 192 ? -5.552 5.831 -9.213 1.00 35.81 192 MET A C 1
ATOM 1461 O O . MET A 1 192 ? -4.611 6.204 -9.923 1.00 35.81 192 MET A O 1
ATOM 1465 N N . PRO A 1 193 ? -6.622 6.619 -9.016 1.00 34.56 193 PRO A N 1
ATOM 1466 C CA . PRO A 1 193 ? -6.656 7.992 -9.501 1.00 34.56 193 PRO A CA 1
ATOM 1467 C C . PRO A 1 193 ? -5.703 8.887 -8.697 1.00 34.56 193 PRO A C 1
ATOM 1469 O O . PRO A 1 193 ? -5.595 8.785 -7.472 1.00 34.56 193 PRO A O 1
ATOM 1472 N N . GLY A 1 194 ? -5.006 9.788 -9.397 1.00 32.56 194 GLY A N 1
ATOM 1473 C CA . GLY A 1 194 ? -4.203 10.836 -8.773 1.00 32.56 194 GLY A CA 1
ATOM 1474 C C . GLY A 1 194 ? -5.107 11.796 -7.999 1.00 32.56 194 GLY A C 1
ATOM 1475 O O . GLY A 1 194 ? -6.143 12.226 -8.498 1.00 32.56 194 GLY A O 1
ATOM 1476 N N . SER A 1 195 ? -4.734 12.129 -6.763 1.00 33.88 195 SER A N 1
ATOM 1477 C CA . SER A 1 195 ? -5.541 13.015 -5.914 1.00 33.88 195 SER A CA 1
ATOM 1478 C C . SER A 1 195 ? -5.785 14.382 -6.574 1.00 33.88 195 SER A C 1
ATOM 1480 O O . SER A 1 195 ? -4.849 14.989 -7.075 1.00 33.88 195 SER A O 1
ATOM 1482 N N . ALA A 1 196 ? -7.030 14.861 -6.601 1.00 29.00 196 ALA A N 1
ATOM 1483 C CA . ALA A 1 196 ? -7.388 16.145 -7.211 1.00 29.00 196 ALA A CA 1
ATOM 1484 C C . ALA A 1 196 ? -7.023 17.352 -6.314 1.00 29.00 196 ALA A C 1
ATOM 1486 O O . ALA A 1 196 ? -7.028 17.215 -5.087 1.00 29.00 196 ALA A O 1
ATOM 1487 N N . PRO A 1 197 ? -6.723 18.537 -6.885 1.00 28.92 197 PRO A N 1
ATOM 1488 C CA . PRO A 1 197 ? -6.539 19.767 -6.118 1.00 28.92 197 PRO A CA 1
ATOM 1489 C C . PRO A 1 197 ? -7.877 20.379 -5.651 1.00 28.92 197 PRO A C 1
ATOM 1491 O O . PRO A 1 197 ? -8.867 20.414 -6.382 1.00 28.92 197 PRO A O 1
ATOM 1494 N N . LEU A 1 198 ? -7.869 20.903 -4.420 1.00 30.52 198 LEU A N 1
ATOM 1495 C CA . LEU A 1 198 ? -8.970 21.540 -3.675 1.00 30.52 198 LEU A CA 1
ATOM 1496 C C . LEU A 1 198 ? -9.463 22.864 -4.304 1.00 30.52 198 LEU A C 1
ATOM 1498 O O . LEU A 1 198 ? -9.212 23.935 -3.753 1.00 30.52 198 LEU A O 1
ATOM 1502 N N . ARG A 1 199 ? -10.144 22.848 -5.459 1.00 26.59 199 ARG A N 1
ATOM 1503 C CA . ARG A 1 199 ? -10.763 24.086 -6.000 1.00 26.59 199 ARG A CA 1
ATOM 1504 C C . ARG A 1 199 ? -12.229 24.008 -6.424 1.00 26.59 199 ARG A C 1
ATOM 1506 O O . ARG A 1 199 ? -12.778 25.033 -6.805 1.00 26.59 199 ARG A O 1
ATOM 1513 N N . THR A 1 200 ? -12.899 22.868 -6.295 1.00 29.52 200 THR A N 1
ATOM 1514 C CA . THR A 1 200 ? -14.362 22.767 -6.462 1.00 29.52 200 THR A CA 1
ATOM 1515 C C . THR A 1 200 ? -14.915 21.700 -5.515 1.00 29.52 200 THR A C 1
ATOM 1517 O O . THR A 1 200 ? -14.163 20.784 -5.167 1.00 29.52 200 THR A O 1
ATOM 1520 N N . PRO A 1 201 ? -16.176 21.806 -5.046 1.00 26.23 201 PRO A N 1
ATOM 1521 C CA . PRO A 1 201 ? -16.779 20.757 -4.228 1.00 26.23 201 PRO A CA 1
ATOM 1522 C C . PRO A 1 201 ? -16.679 19.430 -4.995 1.00 26.23 201 PRO A C 1
ATOM 1524 O O . PRO A 1 201 ? -17.024 19.401 -6.181 1.00 26.23 201 PRO A O 1
ATOM 1527 N N . PRO A 1 202 ? -16.152 18.353 -4.385 1.00 31.53 202 PRO A N 1
ATOM 1528 C CA . PRO A 1 202 ? -15.888 17.127 -5.115 1.00 31.53 202 PRO A CA 1
ATOM 1529 C C . PRO A 1 202 ? -17.217 16.540 -5.588 1.00 31.53 202 PRO A C 1
ATOM 1531 O O . PRO A 1 202 ? -18.025 16.064 -4.795 1.00 31.53 202 PRO A O 1
ATOM 1534 N N . SER A 1 203 ? -17.451 16.567 -6.901 1.00 26.95 203 SER A N 1
ATOM 1535 C CA . SER A 1 203 ? -18.470 15.712 -7.498 1.00 26.95 203 SER A CA 1
ATOM 1536 C C . SER A 1 203 ? -18.059 14.251 -7.251 1.00 26.95 203 SER A C 1
ATOM 1538 O O . SER A 1 203 ? -16.881 13.936 -7.446 1.00 26.95 203 SER A O 1
ATOM 1540 N N . PRO A 1 204 ? -18.978 13.348 -6.875 1.00 24.86 204 PRO A N 1
ATOM 1541 C CA . PRO A 1 204 ? -18.673 11.997 -6.375 1.00 24.86 204 PRO A CA 1
ATOM 1542 C C . PRO A 1 204 ? -18.062 11.019 -7.406 1.00 24.86 204 PRO A C 1
ATOM 1544 O O . PRO A 1 204 ? -17.939 9.825 -7.146 1.00 24.86 204 PRO A O 1
ATOM 1547 N N . TRP A 1 205 ? -17.640 11.495 -8.579 1.00 26.12 205 TRP A N 1
ATOM 1548 C CA . TRP A 1 205 ? -17.312 10.677 -9.743 1.00 26.12 205 TRP A CA 1
ATOM 1549 C C . TRP A 1 205 ? -15.849 10.820 -10.189 1.00 26.12 205 TRP A C 1
ATOM 1551 O O . TRP A 1 205 ? -15.584 11.364 -11.257 1.00 26.12 205 TRP A O 1
ATOM 1561 N N . SER A 1 206 ? -14.874 10.308 -9.430 1.00 25.70 206 SER A N 1
ATOM 1562 C CA . SER A 1 206 ? -13.514 10.122 -9.991 1.00 25.70 206 SER A CA 1
ATOM 1563 C C . SER A 1 206 ? -12.645 9.020 -9.373 1.00 25.70 206 SER A C 1
ATOM 1565 O O . SER A 1 206 ? -11.496 8.875 -9.782 1.00 25.70 206 SER A O 1
ATOM 1567 N N . TRP A 1 207 ? -13.160 8.185 -8.464 1.00 29.75 207 TRP A N 1
ATOM 1568 C CA . TRP A 1 207 ? -12.280 7.369 -7.612 1.00 29.75 207 TRP A CA 1
ATOM 1569 C C . TRP A 1 207 ? -12.223 5.858 -7.916 1.00 29.75 207 TRP A C 1
ATOM 1571 O O . TRP A 1 207 ? -11.513 5.127 -7.240 1.00 29.75 207 TRP A O 1
ATOM 1581 N N . ALA A 1 208 ? -12.935 5.345 -8.923 1.00 28.91 208 ALA A N 1
ATOM 1582 C CA . ALA A 1 208 ? -13.076 3.894 -9.109 1.00 28.91 208 ALA A CA 1
ATOM 1583 C C . ALA A 1 208 ? -11.831 3.211 -9.718 1.00 28.91 208 ALA A C 1
ATOM 1585 O O . ALA A 1 208 ? -11.424 3.547 -10.834 1.00 28.91 208 ALA A O 1
ATOM 1586 N N . ALA A 1 209 ? -11.319 2.159 -9.064 1.00 33.78 209 ALA A N 1
ATOM 1587 C CA . ALA A 1 209 ? -10.405 1.211 -9.693 1.00 33.78 209 ALA A CA 1
ATOM 1588 C C . ALA A 1 209 ? -11.208 0.334 -10.666 1.00 33.78 209 ALA A C 1
ATOM 1590 O O . ALA A 1 209 ? -11.863 -0.639 -10.289 1.00 33.78 209 ALA A O 1
ATOM 1591 N N . ARG A 1 210 ? -11.208 0.695 -11.952 1.00 30.23 210 ARG A N 1
ATOM 1592 C CA . ARG A 1 210 ? -11.873 -0.115 -12.979 1.00 30.23 210 ARG A CA 1
ATOM 1593 C C . ARG A 1 210 ? -10.948 -1.237 -13.429 1.00 30.23 210 ARG A C 1
ATOM 1595 O O . ARG A 1 210 ? -9.824 -0.996 -13.860 1.00 30.23 210 ARG A O 1
ATOM 1602 N N . ARG A 1 211 ? -11.467 -2.463 -13.377 1.00 31.55 211 ARG A N 1
ATOM 1603 C CA . ARG A 1 211 ? -10.986 -3.550 -14.228 1.00 31.55 211 ARG A CA 1
ATOM 1604 C C . ARG A 1 211 ? -11.412 -3.194 -15.653 1.00 31.55 211 ARG A C 1
ATOM 1606 O O . ARG A 1 211 ? -12.581 -2.862 -15.851 1.00 31.55 211 ARG A O 1
ATOM 1613 N N . CYS A 1 212 ? -10.492 -3.208 -16.608 1.00 33.34 212 CYS A N 1
ATOM 1614 C CA . CYS A 1 212 ? -10.883 -3.235 -18.016 1.00 33.34 212 CYS A CA 1
ATOM 1615 C C . CYS A 1 212 ? -11.621 -4.539 -18.347 1.00 33.34 212 CYS A C 1
ATOM 1617 O O . CYS A 1 212 ? -11.298 -5.583 -17.725 1.00 33.34 212 CYS A O 1
#

Nearest PDB structures (foldseek):
  1wv2-assembly1_A  TM=9.766E-01  e=1.855E-24  Pseudomonas aeruginosa
  1wv2-assembly1_B  TM=9.854E-01  e=7.071E-23  Pseudomonas aeruginosa
  5z9y-assembly2_B  TM=9.670E-01  e=3.233E-18  Mycobacterium tuberculosis H37Rv
  2htm-assembly1_A  TM=9.277E-01  e=6.505E-17  Thermus thermophilus
  2htm-assembly3_C  TM=9.059E-01  e=2.341E-17  Thermus thermophilus

Secondary structure (DSSP, 8-state):
-PPPPP---EEETTEEES---EEE-TT-SSHHHHHHHHHHHT-SEEEEETTTS-SSSSTTSPPGGGTS-TTTSEEEEE-TTB-SHHHHHHHHHHHHHHTTT--EEEE-BBS-TTT--B-HHHHHHHHHHHHHTT-EEEEEE-S-HHHHHHHHHHT-SEEEEBSSSTTS----S-HHHHHHHSSSTT--B-PBPPPPPSSS---S-S------